Protein AF-A0A955W9T0-F1 (afdb_monomer)

Nearest PDB structures (foldseek):
  8avj-assembly1_A  TM=5.476E-01  e=1.351E+00  Rhizobium sp. AAP43
  2e5x-assembly1_A-2  TM=5.860E-01  e=8.165E-01  Pyrococcus horikoshii OT3
  2dvn-assembly1_A  TM=5.118E-01  e=6.349E-01  Pyrococcus horikoshii
  7tj9-assembly1_B  TM=2.938E-01  e=9.260E-01  Homo sapiens
  6hdv-assembly1_A  TM=4.844E-01  e=5.740E+00  Afifella pfennigii

Foldseek 3Di:
DDDPDPPDDDDPVRVVVVVVVVVVVVVVVVVVVVVVVLVVVVVVVVVVLVVLQVQLVVVVVVCCQVVNQDPAKDKDKDQRHPPPRDPQKIKIKIKAFDQDDDPDDDDPPDDDDDDDDDDDDDDPPPVCDVLPPDDDVPPSVVVVVCVVCVVVVRVVNRRFKIKMKMKMWGDDPPDIDIDIDIDIDGTDDPPDDPDPPPDDDD

Solvent-accessible surface area (backbone atoms only — not comparable to full-atom values): 12584 Å² total; per-residue (Å²): 137,83,81,77,77,75,84,80,75,85,50,73,67,57,55,51,52,52,52,52,55,49,52,56,53,51,51,57,50,51,56,52,52,54,52,52,52,51,53,53,54,50,51,52,50,50,55,48,46,53,52,33,47,51,44,37,51,49,53,52,51,50,48,35,72,74,74,37,72,73,94,60,74,45,73,54,74,50,54,34,32,95,94,64,64,49,90,70,43,35,25,39,39,37,37,38,69,45,78,75,82,73,96,71,70,90,77,87,71,90,73,95,73,78,84,80,77,93,70,94,82,90,76,97,70,71,84,60,57,79,80,71,67,82,78,67,97,59,50,71,62,44,52,54,50,45,67,66,44,44,76,65,47,47,61,56,50,34,71,37,29,35,36,37,37,38,33,36,36,36,67,61,88,92,43,79,43,71,54,74,49,78,47,79,48,72,49,74,77,72,75,76,76,78,60,93,80,67,74,83,78,131

pLDDT: mean 78.66, std 19.81, range [34.09, 97.62]

Mean predicted aligned error: 14.99 Å

Structure (mmCIF, N/CA/C/O backbone):
data_AF-A0A955W9T0-F1
#
_entry.id   AF-A0A955W9T0-F1
#
loop_
_atom_site.group_PDB
_atom_site.id
_atom_site.type_symbol
_atom_site.label_atom_id
_atom_site.label_alt_id
_atom_site.label_comp_id
_atom_site.label_asym_id
_atom_site.label_entity_id
_atom_site.label_seq_id
_atom_site.pdbx_PDB_ins_code
_atom_site.Cartn_x
_atom_site.Cartn_y
_atom_site.Cartn_z
_atom_site.occupancy
_atom_site.B_iso_or_equiv
_atom_site.auth_seq_id
_atom_site.auth_comp_id
_atom_site.auth_asym_id
_atom_site.auth_atom_id
_atom_site.pdbx_PDB_model_num
ATOM 1 N N . MET A 1 1 ? -10.810 9.948 79.836 1.00 47.97 1 MET A N 1
ATOM 2 C CA . MET A 1 1 ? -12.054 10.059 79.043 1.00 47.97 1 MET A CA 1
ATOM 3 C C . MET A 1 1 ? -11.782 9.512 77.653 1.00 47.97 1 MET A C 1
ATOM 5 O O . MET A 1 1 ? -11.146 10.182 76.854 1.00 47.97 1 MET A O 1
ATOM 9 N N . THR A 1 2 ? -12.171 8.270 77.390 1.00 58.41 2 THR A N 1
ATOM 10 C CA . THR A 1 2 ? -12.027 7.628 76.079 1.00 58.41 2 THR A CA 1
ATOM 11 C C . THR A 1 2 ? -13.257 7.966 75.236 1.00 58.41 2 THR A C 1
ATOM 13 O O . THR A 1 2 ? -14.365 7.522 75.537 1.00 58.41 2 THR A O 1
ATOM 16 N N . ARG A 1 3 ? -13.088 8.811 74.209 1.00 66.94 3 ARG A N 1
ATOM 17 C CA . ARG A 1 3 ? -14.122 9.026 73.186 1.00 66.94 3 ARG A CA 1
ATOM 18 C C . ARG A 1 3 ? -14.353 7.687 72.488 1.00 66.94 3 ARG A C 1
ATOM 20 O O . ARG A 1 3 ? -13.423 7.111 71.936 1.00 66.94 3 ARG A O 1
ATOM 27 N N . ARG A 1 4 ? -15.582 7.175 72.555 1.00 64.62 4 ARG A N 1
ATOM 28 C CA . ARG A 1 4 ? -16.018 6.084 71.684 1.00 64.62 4 ARG A CA 1
ATOM 29 C C . ARG A 1 4 ? -16.183 6.679 70.292 1.00 64.62 4 ARG A C 1
ATOM 31 O O . ARG A 1 4 ? -17.110 7.459 70.088 1.00 64.62 4 ARG A O 1
ATOM 38 N N . ASP A 1 5 ? -15.294 6.325 69.371 1.00 64.94 5 ASP A N 1
ATOM 39 C CA . ASP A 1 5 ? -15.553 6.515 67.949 1.00 64.94 5 ASP A CA 1
ATOM 40 C C . ASP A 1 5 ? -16.775 5.671 67.589 1.00 64.94 5 ASP A C 1
ATOM 42 O O . ASP A 1 5 ? -16.744 4.436 67.612 1.00 64.94 5 ASP A O 1
ATOM 46 N N . ALA A 1 6 ? -17.891 6.347 67.328 1.00 65.81 6 ALA A N 1
ATOM 47 C CA . ALA A 1 6 ? -19.041 5.717 66.714 1.00 65.81 6 ALA A CA 1
ATOM 48 C C . ALA A 1 6 ? -18.588 5.249 65.328 1.00 65.81 6 ALA A C 1
ATOM 50 O O . ALA A 1 6 ? -18.281 6.066 64.462 1.00 65.81 6 ALA A O 1
ATOM 51 N N . ARG A 1 7 ? -18.489 3.931 65.137 1.00 67.94 7 ARG A N 1
ATOM 52 C CA . ARG A 1 7 ? -18.191 3.332 63.835 1.00 67.94 7 ARG A CA 1
ATOM 53 C C . ARG A 1 7 ? -19.330 3.693 62.881 1.00 67.94 7 ARG A C 1
ATOM 55 O O . ARG A 1 7 ? -20.381 3.058 62.912 1.00 67.94 7 ARG A O 1
ATOM 62 N N . ALA A 1 8 ? -19.139 4.743 62.090 1.00 72.94 8 ALA A N 1
ATOM 63 C CA . ALA A 1 8 ? -20.048 5.114 61.019 1.00 72.94 8 ALA A CA 1
ATOM 64 C C . ALA A 1 8 ? -19.916 4.077 59.893 1.00 72.94 8 ALA A C 1
ATOM 66 O O . ALA A 1 8 ? -18.819 3.836 59.392 1.00 72.94 8 ALA A O 1
ATOM 67 N N . GLY A 1 9 ? -21.020 3.408 59.560 1.00 81.94 9 GLY A N 1
ATOM 68 C CA . GLY A 1 9 ? -21.109 2.523 58.400 1.00 81.94 9 GLY A CA 1
ATOM 69 C C . GLY A 1 9 ? -21.519 3.295 57.147 1.00 81.94 9 GLY A C 1
ATOM 70 O O . GLY A 1 9 ? -22.101 4.374 57.243 1.00 81.94 9 GLY A O 1
ATOM 71 N N . PHE A 1 10 ? -21.240 2.723 55.977 1.00 83.75 10 PHE A N 1
ATOM 72 C CA . PHE A 1 10 ? -21.688 3.266 54.696 1.00 83.75 10 PHE A CA 1
ATOM 73 C C . PHE A 1 10 ? -23.204 3.145 54.548 1.00 83.75 10 PHE A C 1
ATOM 75 O O . PHE A 1 10 ? -23.800 2.129 54.920 1.00 83.75 10 PHE A O 1
ATOM 82 N N . THR A 1 11 ? -23.835 4.171 53.979 1.00 92.69 11 THR A N 1
ATOM 83 C CA . THR A 1 11 ? -25.262 4.098 53.646 1.00 92.69 11 THR A CA 1
ATOM 84 C C . THR A 1 11 ? -25.467 3.281 52.371 1.00 92.69 11 THR A C 1
ATOM 86 O O . THR A 1 11 ? -24.609 3.249 51.488 1.00 92.69 11 THR A O 1
ATOM 89 N N . LEU A 1 12 ? -26.628 2.634 52.241 1.00 92.31 12 LEU A N 1
ATOM 90 C CA . LEU A 1 12 ? -26.970 1.870 51.035 1.00 92.31 12 LEU A CA 1
ATOM 91 C C . LEU A 1 12 ? -26.957 2.771 49.785 1.00 92.31 12 LEU A C 1
ATOM 93 O O . LEU A 1 12 ? -26.479 2.360 48.731 1.00 92.31 12 LEU A O 1
ATOM 97 N N . LEU A 1 13 ? -27.391 4.027 49.932 1.00 94.12 13 LEU A N 1
ATOM 98 C CA . LEU A 1 13 ? -27.374 5.027 48.863 1.00 94.12 13 LEU A CA 1
A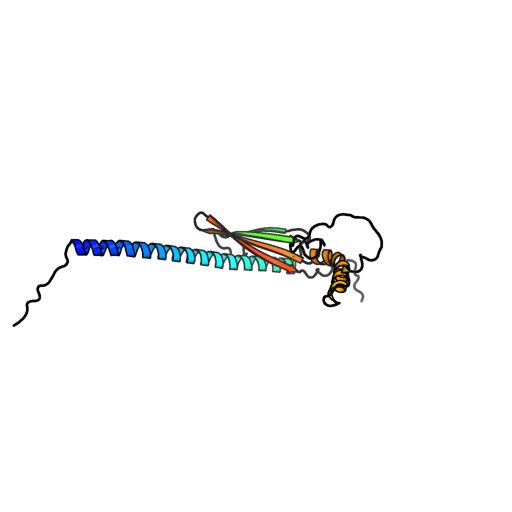TOM 99 C C . LEU A 1 13 ? -25.944 5.360 48.411 1.00 94.12 13 LEU A C 1
ATOM 101 O O . LEU A 1 13 ? -25.686 5.428 47.214 1.00 94.12 13 LEU A O 1
ATOM 105 N N . GLU A 1 14 ? -25.004 5.511 49.341 1.00 94.38 14 GLU A N 1
ATOM 106 C CA . GLU A 1 14 ? -23.605 5.825 49.031 1.00 94.38 14 GLU A CA 1
ATOM 107 C C . GLU A 1 14 ? -22.919 4.708 48.238 1.00 94.38 14 GLU A C 1
ATOM 109 O O . GLU A 1 14 ? -22.264 4.978 47.233 1.00 94.38 14 GLU A O 1
ATOM 114 N N . VAL A 1 15 ? -23.135 3.446 48.624 1.00 96.00 15 VAL A N 1
ATOM 115 C CA . VAL A 1 15 ? -22.590 2.294 47.888 1.00 96.00 15 VAL A CA 1
ATOM 116 C C . VAL A 1 15 ? -23.193 2.208 46.485 1.00 96.00 15 VAL A C 1
ATOM 118 O O . VAL A 1 15 ? -22.466 1.975 45.520 1.00 96.00 15 VAL A O 1
ATOM 121 N N . MET A 1 16 ? -24.501 2.446 46.341 1.00 95.69 16 MET A N 1
ATOM 122 C CA . MET A 1 16 ? -25.146 2.459 45.023 1.00 95.69 16 MET A CA 1
ATOM 123 C C . MET A 1 16 ? -24.576 3.556 44.117 1.00 95.69 16 MET A C 1
ATOM 125 O O . MET A 1 16 ? -24.292 3.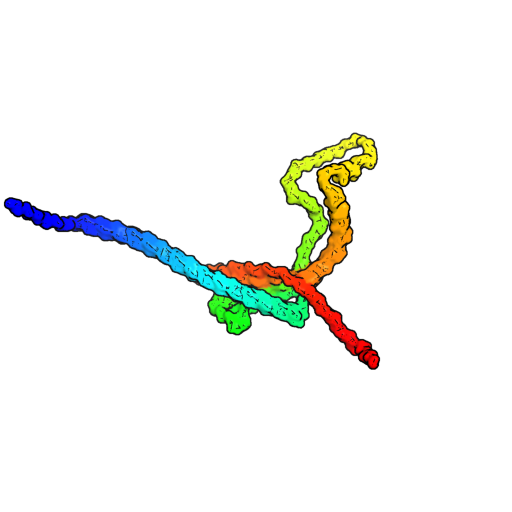293 42.949 1.00 95.69 16 MET A O 1
ATOM 129 N N . VAL A 1 17 ? -24.353 4.762 44.652 1.00 96.88 17 VAL A N 1
ATOM 130 C CA . VAL A 1 17 ? -23.748 5.873 43.901 1.00 96.88 17 VAL A CA 1
ATOM 131 C C . VAL A 1 17 ? -22.291 5.567 43.535 1.00 96.88 17 VAL A C 1
ATOM 133 O O . VAL A 1 17 ? -21.896 5.785 42.390 1.00 96.88 17 VAL A O 1
ATOM 136 N N . ALA A 1 18 ? -21.503 5.003 44.455 1.00 97.00 18 ALA A N 1
ATOM 137 C CA . ALA A 1 18 ? -20.112 4.631 44.196 1.00 97.00 18 ALA A CA 1
ATOM 138 C C . ALA A 1 18 ? -19.992 3.587 43.074 1.00 97.00 18 ALA A C 1
ATOM 140 O O . ALA A 1 18 ? -19.185 3.752 42.157 1.00 97.00 18 ALA A O 1
ATOM 141 N N . VAL A 1 19 ? -20.831 2.545 43.098 1.00 96.69 19 VAL A N 1
ATOM 142 C CA . VAL A 1 19 ? -20.850 1.514 42.048 1.00 96.69 19 VAL A CA 1
ATOM 143 C C . VAL A 1 19 ? -21.334 2.089 40.713 1.00 96.69 19 VAL A C 1
ATOM 145 O O . VAL A 1 19 ? -20.784 1.732 39.672 1.00 96.69 19 VAL A O 1
ATOM 148 N N . ALA A 1 20 ? -22.297 3.019 40.716 1.00 97.44 20 ALA A N 1
ATOM 149 C CA . ALA A 1 20 ? -22.755 3.684 39.495 1.00 97.44 20 ALA A CA 1
ATOM 150 C C . ALA A 1 20 ? -21.642 4.513 38.826 1.00 97.44 20 ALA A C 1
ATOM 152 O O . ALA A 1 20 ? -21.417 4.385 37.622 1.00 97.44 20 ALA A O 1
ATOM 153 N N . ILE A 1 21 ? -20.894 5.313 39.595 1.00 97.25 21 ILE A N 1
ATOM 154 C CA . ILE A 1 21 ? -19.759 6.098 39.075 1.00 97.25 21 ILE A CA 1
ATOM 155 C C . ILE A 1 21 ? -18.637 5.170 38.583 1.00 97.25 21 ILE A C 1
ATOM 157 O O . ILE A 1 21 ? -18.054 5.397 37.517 1.00 97.25 21 ILE A O 1
ATOM 161 N N . LEU A 1 22 ? -18.361 4.089 39.320 1.00 97.19 22 LEU A N 1
ATOM 162 C CA . LEU A 1 22 ? -17.377 3.084 38.919 1.00 97.19 22 LEU A CA 1
ATOM 163 C C . LEU A 1 22 ? -17.762 2.436 37.582 1.00 97.19 22 LEU A C 1
ATOM 165 O O . LEU A 1 22 ? -16.926 2.335 36.690 1.00 97.19 22 LEU A O 1
ATOM 169 N N . ALA A 1 23 ? -19.029 2.066 37.397 1.00 97.62 23 ALA A N 1
ATOM 170 C CA . ALA A 1 23 ? -19.497 1.471 36.149 1.00 97.62 23 ALA A CA 1
ATOM 171 C C . ALA A 1 23 ? -19.342 2.424 34.947 1.00 97.62 23 ALA A C 1
ATOM 173 O O . ALA A 1 23 ? -18.856 2.014 33.889 1.00 97.62 23 ALA A O 1
ATOM 174 N N . LEU A 1 24 ? -19.694 3.706 35.110 1.00 96.88 24 LEU A N 1
ATOM 175 C CA . LEU A 1 24 ? -19.558 4.713 34.050 1.00 96.88 24 LEU A CA 1
ATOM 176 C C . LEU A 1 24 ? -18.091 4.939 33.653 1.00 96.88 24 LEU A C 1
ATOM 178 O O . LEU A 1 24 ? -17.758 4.934 32.468 1.00 96.88 24 LEU A O 1
ATOM 182 N N . SER A 1 25 ? -17.206 5.085 34.641 1.00 97.56 25 SER A N 1
ATOM 183 C CA . SER A 1 25 ? -15.768 5.267 34.402 1.00 97.56 25 SER A CA 1
ATOM 184 C C . SER A 1 25 ? -15.122 4.042 33.748 1.00 97.56 25 SER A C 1
ATOM 186 O O . SER A 1 25 ? -14.382 4.183 32.775 1.00 97.56 25 SER A O 1
ATOM 188 N N . LEU A 1 26 ? -15.452 2.835 34.210 1.00 96.81 26 LEU A N 1
ATOM 189 C CA . LEU A 1 26 ? -14.930 1.595 33.642 1.00 96.81 26 LEU A CA 1
ATOM 190 C C . LEU A 1 26 ? -15.380 1.399 32.185 1.00 96.81 26 LEU A C 1
ATOM 192 O O . LEU A 1 26 ? -14.586 0.972 31.348 1.00 96.81 26 LEU A O 1
ATOM 196 N N . THR A 1 27 ? -16.618 1.783 31.859 1.00 96.12 27 THR A N 1
ATOM 197 C CA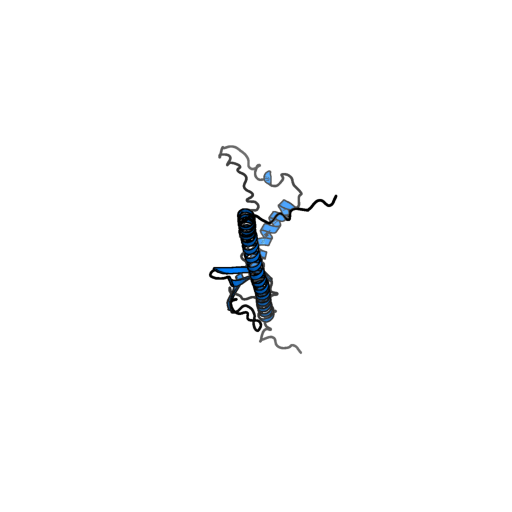 . THR A 1 27 ? -17.134 1.740 30.480 1.00 96.12 27 THR A CA 1
ATOM 198 C C . THR A 1 27 ? -16.335 2.658 29.551 1.00 96.12 27 THR A C 1
ATOM 200 O O . THR A 1 27 ? -15.950 2.244 28.457 1.00 96.12 27 THR A O 1
ATOM 203 N N . ALA A 1 28 ? -16.030 3.882 29.996 1.00 96.06 28 ALA A N 1
ATOM 204 C CA . ALA A 1 28 ? -15.215 4.827 29.229 1.00 96.06 28 ALA A CA 1
ATOM 205 C C . ALA A 1 28 ? -13.765 4.341 29.037 1.00 96.06 28 ALA A C 1
ATOM 207 O O . ALA A 1 28 ? -13.167 4.540 27.981 1.00 96.06 28 ALA A O 1
ATOM 208 N N . ILE A 1 29 ? -13.195 3.667 30.039 1.00 96.56 29 ILE A N 1
ATOM 209 C CA . ILE A 1 29 ? -11.850 3.090 29.941 1.00 96.56 29 ILE A CA 1
ATOM 210 C C . ILE A 1 29 ? -11.828 1.932 28.935 1.00 96.56 29 ILE A C 1
ATOM 212 O O . ILE A 1 29 ? -10.939 1.878 28.084 1.00 96.56 29 ILE A O 1
ATOM 216 N N . PHE A 1 30 ? -12.802 1.019 28.993 1.00 96.25 30 PHE A N 1
ATOM 217 C CA . PHE A 1 30 ? -12.848 -0.124 28.080 1.00 96.25 30 PHE A CA 1
ATOM 218 C C . PHE A 1 30 ? -13.022 0.289 26.618 1.00 96.25 30 PHE A C 1
ATOM 220 O O . PHE A 1 30 ? -12.361 -0.281 25.750 1.00 96.25 30 PHE A O 1
ATOM 227 N N . SER A 1 31 ? -13.848 1.300 26.328 1.00 95.25 31 SER A N 1
ATOM 228 C CA . SER A 1 31 ? -14.010 1.788 24.953 1.00 95.25 31 SER A CA 1
ATOM 229 C C . SER A 1 31 ? -12.701 2.352 24.382 1.00 95.25 31 SER A C 1
ATOM 231 O O . SER A 1 31 ? -12.362 2.070 23.230 1.00 95.25 31 SER A O 1
ATOM 233 N N . SER A 1 32 ? -11.915 3.058 25.202 1.00 94.50 32 SER A N 1
ATOM 234 C CA . SER A 1 32 ? -10.585 3.554 24.828 1.00 94.50 32 SER A CA 1
ATOM 235 C C . SER A 1 32 ? -9.593 2.416 24.549 1.00 94.50 32 SER A C 1
ATOM 237 O O . SER A 1 32 ? -8.893 2.426 23.533 1.00 94.50 32 SER A O 1
ATOM 239 N N . GLN A 1 33 ? -9.580 1.378 25.393 1.00 96.00 33 GLN A N 1
ATOM 240 C CA . GLN A 1 33 ? -8.695 0.222 25.204 1.00 96.00 33 GLN A CA 1
ATOM 241 C C . GLN A 1 33 ? -9.003 -0.549 23.913 1.00 96.00 33 GLN A C 1
ATOM 243 O O . GLN A 1 33 ? -8.079 -0.926 23.192 1.00 96.00 33 GLN A O 1
ATOM 248 N N . VAL A 1 34 ? -10.284 -0.737 23.574 1.00 94.50 34 VAL A N 1
ATOM 249 C CA . VAL A 1 34 ? -10.684 -1.377 22.307 1.00 94.50 34 VAL A CA 1
ATOM 250 C C . VAL A 1 34 ? -10.207 -0.558 21.104 1.00 94.50 34 VAL A C 1
ATOM 252 O O . VAL A 1 34 ? -9.713 -1.130 20.130 1.00 94.50 34 VAL A O 1
ATOM 255 N N . GLY A 1 35 ? -10.297 0.774 21.176 1.00 92.25 35 GLY A N 1
ATOM 256 C CA . GLY A 1 35 ? -9.750 1.666 20.152 1.00 92.25 35 GLY A CA 1
ATOM 257 C C . GLY A 1 35 ? -8.241 1.479 19.964 1.00 92.25 35 GLY A C 1
ATOM 258 O O . GLY A 1 35 ? -7.779 1.293 18.839 1.00 92.25 35 GLY A O 1
ATOM 259 N N . ALA A 1 36 ? -7.482 1.433 21.062 1.00 94.31 36 ALA A N 1
ATOM 260 C CA . ALA A 1 36 ? -6.036 1.209 21.023 1.00 94.31 36 ALA A CA 1
ATOM 261 C C . ALA A 1 36 ? -5.664 -0.150 20.401 1.00 94.31 36 ALA A C 1
ATOM 263 O O . ALA A 1 36 ? -4.753 -0.222 19.575 1.00 94.31 36 ALA A O 1
ATOM 264 N N . MET A 1 37 ? -6.395 -1.219 20.739 1.00 94.38 37 MET A N 1
ATOM 265 C CA . MET A 1 37 ? -6.171 -2.552 20.165 1.00 94.38 37 MET A CA 1
ATOM 266 C C . MET A 1 37 ? -6.420 -2.584 18.653 1.00 94.38 37 MET A C 1
ATOM 268 O O . MET A 1 37 ? -5.622 -3.164 17.917 1.00 94.38 37 MET A O 1
ATOM 272 N N . ARG A 1 38 ? -7.487 -1.930 18.172 1.00 92.38 38 ARG A N 1
ATOM 273 C CA . ARG A 1 38 ? -7.786 -1.832 16.732 1.00 92.38 38 ARG A CA 1
ATOM 274 C C . ARG A 1 38 ? -6.687 -1.086 15.981 1.00 92.38 38 ARG A C 1
ATOM 276 O O . ARG A 1 38 ? -6.190 -1.584 14.976 1.00 92.38 38 ARG A O 1
ATOM 283 N N . THR A 1 39 ? -6.243 0.053 16.509 1.00 93.19 39 THR A N 1
ATOM 284 C CA . THR A 1 39 ? -5.132 0.816 15.921 1.00 93.19 39 THR A CA 1
ATOM 285 C C . THR A 1 39 ? -3.841 -0.004 15.882 1.00 93.19 39 THR A C 1
ATOM 287 O O . THR A 1 39 ? -3.139 0.002 14.872 1.00 93.19 39 THR A O 1
ATOM 290 N N . ALA A 1 40 ? -3.541 -0.766 16.938 1.00 95.25 40 ALA A N 1
ATOM 291 C CA . ALA A 1 40 ? -2.376 -1.646 16.968 1.00 95.25 40 ALA A CA 1
ATOM 292 C C . ALA A 1 40 ? -2.465 -2.781 15.928 1.00 95.25 40 ALA A C 1
ATOM 294 O O . ALA A 1 40 ? -1.472 -3.085 15.267 1.00 95.25 40 ALA A O 1
ATOM 295 N N . ALA A 1 41 ? -3.640 -3.393 15.746 1.00 92.88 41 ALA A N 1
ATOM 296 C CA . ALA A 1 41 ? -3.860 -4.421 14.725 1.00 92.88 41 ALA A CA 1
ATOM 297 C C . ALA A 1 41 ? -3.708 -3.859 13.301 1.00 92.88 41 ALA A C 1
ATOM 299 O O . ALA A 1 41 ? -3.028 -4.453 12.459 1.00 92.88 41 ALA A O 1
ATOM 300 N N . ARG A 1 42 ? -4.261 -2.668 13.051 1.00 93.19 42 ARG A N 1
ATOM 301 C CA . ARG A 1 42 ? -4.095 -1.960 11.779 1.00 93.19 42 ARG A CA 1
ATOM 302 C C . ARG A 1 42 ? -2.632 -1.634 11.494 1.00 93.19 42 ARG A C 1
ATOM 304 O O . ARG A 1 42 ? -2.163 -1.873 10.388 1.00 93.19 42 ARG A O 1
ATOM 311 N N . SER A 1 43 ? -1.896 -1.145 12.494 1.00 95.62 43 SER A N 1
ATOM 312 C CA . SER A 1 43 ? -0.467 -0.841 12.361 1.00 95.62 43 SER A CA 1
ATOM 313 C C . SER A 1 43 ? 0.347 -2.072 11.950 1.00 95.62 43 SER A C 1
ATOM 315 O O . SER A 1 43 ? 1.188 -1.973 11.064 1.00 95.62 43 SER A O 1
ATOM 317 N N . ARG A 1 44 ? 0.051 -3.252 12.513 1.00 94.00 44 ARG A N 1
ATOM 318 C CA . ARG A 1 44 ? 0.694 -4.514 12.098 1.00 94.00 44 ARG A CA 1
ATOM 319 C C . ARG A 1 44 ? 0.391 -4.874 10.646 1.00 94.00 44 ARG A C 1
ATOM 321 O O . ARG A 1 44 ? 1.289 -5.319 9.934 1.00 94.00 44 ARG A O 1
ATOM 328 N N . SER A 1 45 ? -0.854 -4.669 10.220 1.00 94.38 45 SER A N 1
ATOM 329 C CA . SER A 1 45 ? -1.289 -4.967 8.851 1.00 94.38 45 SER A CA 1
ATOM 330 C C . SER A 1 45 ? -0.585 -4.059 7.844 1.00 94.38 45 SER A C 1
ATOM 332 O O . SER A 1 45 ? -0.023 -4.555 6.876 1.00 94.38 45 SER A O 1
ATOM 334 N N . ILE A 1 46 ? -0.507 -2.755 8.134 1.00 95.06 46 ILE A N 1
ATOM 335 C CA . ILE A 1 46 ? 0.228 -1.786 7.308 1.00 95.06 46 ILE A CA 1
ATOM 336 C C . ILE A 1 46 ? 1.712 -2.151 7.240 1.00 95.06 46 ILE A C 1
ATOM 338 O O . ILE A 1 46 ? 2.259 -2.221 6.149 1.00 95.06 46 ILE A O 1
ATOM 342 N N . SER A 1 47 ? 2.357 -2.454 8.372 1.00 95.62 47 SER A N 1
ATOM 343 C CA . SER A 1 47 ? 3.776 -2.843 8.382 1.00 95.62 47 SER A CA 1
ATOM 344 C C . SER A 1 47 ? 4.045 -4.103 7.556 1.00 95.62 47 SER A C 1
ATOM 346 O O . SER A 1 47 ? 5.049 -4.170 6.851 1.00 95.62 47 SER A O 1
ATOM 348 N N . THR A 1 48 ? 3.143 -5.087 7.621 1.00 95.44 48 THR A N 1
ATOM 349 C CA . THR A 1 48 ? 3.241 -6.320 6.825 1.00 95.44 48 THR A CA 1
ATOM 350 C C . THR A 1 48 ? 3.073 -6.016 5.342 1.00 95.44 48 THR A C 1
ATOM 352 O O . THR A 1 48 ? 3.925 -6.392 4.547 1.00 95.44 48 THR A O 1
ATOM 355 N N . ALA A 1 49 ? 2.035 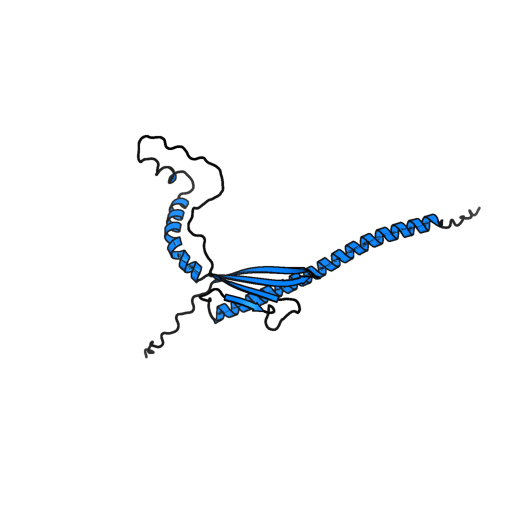-5.265 4.972 1.00 95.75 49 ALA A N 1
ATOM 356 C CA . ALA A 1 49 ? 1.821 -4.860 3.590 1.00 95.75 49 ALA A CA 1
ATOM 357 C C . ALA A 1 49 ? 2.986 -4.013 3.049 1.00 95.75 49 ALA A C 1
ATOM 359 O O . ALA A 1 49 ? 3.372 -4.185 1.901 1.00 95.75 49 ALA A O 1
ATOM 360 N N . SER A 1 50 ? 3.614 -3.153 3.860 1.00 95.38 50 SER A N 1
ATOM 361 C CA . SER A 1 50 ? 4.811 -2.395 3.461 1.00 95.38 50 SER A CA 1
ATOM 362 C C . SER A 1 50 ? 6.017 -3.291 3.199 1.00 95.38 50 SER A C 1
ATOM 364 O O . SER A 1 50 ? 6.788 -3.013 2.285 1.00 95.38 50 SER A O 1
ATOM 366 N N . LEU A 1 51 ? 6.196 -4.356 3.983 1.00 95.44 51 LEU A N 1
ATOM 367 C CA . LEU A 1 51 ? 7.253 -5.336 3.737 1.00 95.44 51 LEU A CA 1
ATOM 368 C C . LEU A 1 51 ? 6.984 -6.134 2.454 1.00 95.44 51 LEU A C 1
ATOM 370 O O . LEU A 1 51 ? 7.898 -6.308 1.656 1.00 95.44 51 LEU A O 1
ATOM 374 N N . LEU A 1 52 ? 5.735 -6.551 2.238 1.00 96.06 52 LEU A N 1
ATOM 375 C CA . LEU A 1 52 ? 5.312 -7.256 1.027 1.00 96.06 52 LEU A CA 1
ATOM 376 C C . LEU A 1 52 ? 5.466 -6.386 -0.225 1.00 96.06 52 LEU A C 1
ATOM 378 O O . LEU A 1 52 ? 6.030 -6.844 -1.209 1.00 96.06 52 LEU A O 1
ATOM 382 N N . ALA A 1 53 ? 5.067 -5.112 -0.168 1.00 96.25 53 ALA A N 1
ATOM 383 C CA . ALA A 1 53 ? 5.266 -4.167 -1.267 1.00 96.25 53 ALA A CA 1
ATOM 384 C C . ALA A 1 53 ? 6.749 -4.033 -1.637 1.00 96.25 53 ALA A C 1
ATOM 386 O O . ALA A 1 53 ? 7.102 -4.027 -2.811 1.00 96.25 53 ALA A O 1
ATOM 387 N N . ARG A 1 54 ? 7.629 -3.947 -0.629 1.00 95.12 54 ARG A N 1
ATOM 388 C CA . ARG A 1 54 ? 9.083 -3.877 -0.837 1.00 95.12 54 ARG A CA 1
ATOM 389 C C . ARG A 1 54 ? 9.648 -5.160 -1.428 1.00 95.12 54 ARG A C 1
ATOM 391 O O . ARG A 1 54 ? 10.525 -5.071 -2.276 1.00 95.12 54 ARG A O 1
ATOM 398 N N . CYS A 1 55 ? 9.160 -6.320 -0.989 1.00 95.75 55 CYS A N 1
ATOM 399 C CA . CYS A 1 55 ? 9.538 -7.587 -1.601 1.00 95.75 55 CYS A CA 1
ATOM 400 C C . CYS A 1 55 ? 9.137 -7.605 -3.079 1.00 95.75 55 CYS A C 1
ATOM 402 O O . CYS A 1 55 ? 9.998 -7.810 -3.927 1.00 95.75 55 CYS A O 1
ATOM 404 N N . LYS A 1 56 ? 7.876 -7.266 -3.394 1.00 95.56 56 LYS A N 1
ATOM 405 C CA . LYS A 1 56 ? 7.405 -7.282 -4.780 1.00 95.56 56 LYS A CA 1
ATOM 406 C C . LYS A 1 56 ? 8.168 -6.322 -5.683 1.00 95.56 56 LYS A C 1
ATOM 408 O O . LYS A 1 56 ? 8.486 -6.660 -6.816 1.00 95.56 56 LYS A O 1
ATOM 413 N N . MET A 1 57 ? 8.464 -5.123 -5.179 1.00 94.62 57 MET A N 1
ATOM 414 C CA . MET A 1 57 ? 9.306 -4.164 -5.894 1.00 94.62 57 MET A CA 1
ATOM 415 C C . MET A 1 57 ? 10.695 -4.744 -6.176 1.00 94.62 57 MET A C 1
ATOM 417 O O . MET A 1 57 ? 11.180 -4.605 -7.291 1.00 94.62 57 MET A O 1
ATOM 421 N N . GLY A 1 58 ? 11.295 -5.443 -5.208 1.00 93.88 58 GLY A N 1
ATOM 422 C CA . GLY A 1 58 ? 12.581 -6.118 -5.389 1.00 93.88 58 GLY A CA 1
ATOM 423 C C . GLY A 1 58 ? 12.544 -7.229 -6.442 1.00 93.88 58 GLY A C 1
ATOM 424 O O . GLY A 1 58 ? 13.454 -7.308 -7.258 1.00 93.88 58 GLY A O 1
ATOM 425 N N . GLU A 1 59 ? 11.484 -8.040 -6.481 1.00 93.75 59 GLU A N 1
ATOM 426 C CA . GLU A 1 59 ? 11.297 -9.058 -7.532 1.00 93.75 59 GLU A CA 1
ATOM 427 C C . GLU A 1 59 ? 11.192 -8.427 -8.924 1.00 93.75 59 GLU A C 1
ATOM 429 O O . GLU A 1 59 ? 11.800 -8.908 -9.876 1.00 93.75 59 GLU A O 1
ATOM 434 N N . ILE A 1 60 ? 10.445 -7.324 -9.045 1.00 93.06 60 ILE A N 1
ATOM 435 C CA . ILE A 1 60 ? 10.308 -6.599 -10.313 1.00 93.06 60 ILE A CA 1
ATOM 436 C C . ILE A 1 60 ? 11.649 -5.979 -10.723 1.00 93.06 60 ILE A C 1
ATOM 438 O O . ILE A 1 60 ? 12.013 -6.030 -11.894 1.00 93.06 60 ILE A O 1
ATOM 442 N N . GLU A 1 61 ? 12.405 -5.408 -9.784 1.00 91.00 61 GLU A N 1
ATOM 443 C CA . GLU A 1 61 ? 13.749 -4.887 -10.054 1.00 91.00 61 GLU A CA 1
ATOM 444 C C . GLU A 1 61 ? 14.712 -5.989 -10.504 1.00 91.00 61 GLU A C 1
ATOM 446 O O . GLU A 1 61 ? 15.465 -5.779 -11.452 1.00 91.00 61 GLU A O 1
ATOM 451 N N . GLU A 1 62 ? 14.676 -7.162 -9.868 1.00 91.44 62 GLU A N 1
ATOM 452 C CA . GLU A 1 62 ? 15.467 -8.324 -10.277 1.00 91.44 62 GLU A CA 1
ATOM 453 C C . GLU A 1 62 ? 15.072 -8.799 -11.679 1.00 91.44 62 GLU A C 1
ATOM 455 O O . GLU A 1 62 ? 15.942 -9.035 -12.520 1.00 91.44 62 GLU A O 1
ATOM 460 N N . GLN A 1 63 ? 13.772 -8.886 -11.964 1.00 89.19 63 GLN A N 1
ATOM 461 C CA . GLN A 1 63 ? 13.278 -9.246 -13.288 1.00 89.19 63 GLN A CA 1
ATOM 462 C C . GLN A 1 63 ? 13.765 -8.247 -14.344 1.00 89.19 63 GLN A C 1
ATOM 464 O O . GLN A 1 63 ? 14.313 -8.651 -15.366 1.00 89.19 63 GLN A O 1
ATOM 469 N N . ILE A 1 64 ? 13.650 -6.945 -14.079 1.00 89.94 64 ILE A N 1
ATOM 470 C CA . ILE A 1 64 ? 14.115 -5.890 -14.989 1.00 89.94 64 ILE A CA 1
ATOM 471 C C . ILE A 1 64 ? 15.640 -5.913 -15.142 1.00 89.94 64 ILE A C 1
ATOM 473 O O . ILE A 1 64 ? 16.146 -5.664 -16.235 1.00 89.94 64 ILE A O 1
ATOM 477 N N . ALA A 1 65 ? 16.389 -6.221 -14.083 1.00 87.00 65 ALA A N 1
ATOM 478 C CA . ALA A 1 65 ? 17.843 -6.334 -14.151 1.00 87.00 65 ALA A CA 1
ATOM 479 C C . ALA A 1 6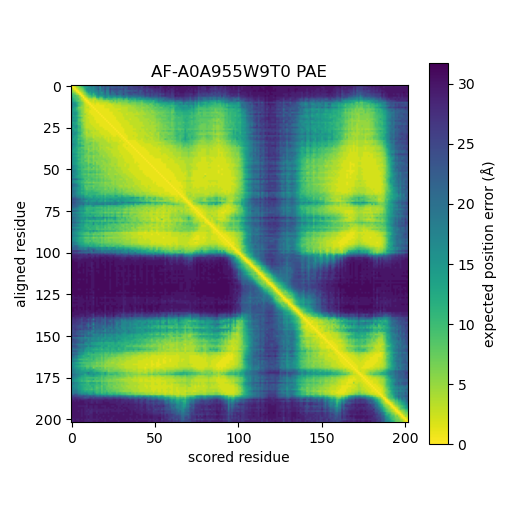5 ? 18.291 -7.515 -15.028 1.00 87.00 65 ALA A C 1
ATOM 481 O O . ALA A 1 65 ? 19.301 -7.413 -15.723 1.00 87.00 65 ALA A O 1
ATOM 482 N N . ASN A 1 66 ? 17.539 -8.618 -15.011 1.00 88.69 66 ASN A N 1
ATOM 483 C CA . ASN A 1 66 ? 17.857 -9.828 -15.767 1.00 88.69 66 ASN A CA 1
ATOM 484 C C . ASN A 1 66 ? 17.328 -9.797 -17.214 1.00 88.69 66 ASN A C 1
ATOM 486 O O . ASN A 1 66 ? 18.025 -10.231 -18.130 1.00 88.69 66 ASN A O 1
ATOM 490 N N . GLU A 1 67 ? 16.106 -9.303 -17.428 1.00 87.06 67 GLU A N 1
ATOM 491 C CA . GLU A 1 67 ? 15.389 -9.346 -18.715 1.00 87.06 67 GLU A CA 1
ATOM 492 C C . GLU A 1 67 ? 15.429 -8.007 -19.476 1.00 87.06 67 GLU A C 1
ATOM 494 O O . GLU A 1 67 ? 15.193 -7.967 -20.686 1.00 87.06 67 GLU A O 1
ATOM 499 N N . GLY A 1 68 ? 15.768 -6.910 -18.794 1.00 84.38 68 GLY A N 1
ATOM 500 C CA . GLY A 1 68 ? 15.688 -5.549 -19.317 1.00 84.38 68 GLY A CA 1
ATOM 501 C C . GLY A 1 68 ? 14.302 -4.919 -19.142 1.00 84.38 68 GLY A C 1
ATOM 502 O O . GLY A 1 68 ? 13.374 -5.510 -18.593 1.00 84.38 68 GLY A O 1
ATOM 503 N N . LEU A 1 69 ? 14.147 -3.674 -19.607 1.00 83.94 69 LEU A N 1
ATOM 504 C CA . LEU A 1 69 ? 12.851 -2.992 -19.549 1.00 83.94 69 LEU A CA 1
ATOM 505 C C . LEU A 1 69 ? 11.880 -3.578 -20.581 1.00 83.94 69 LEU A C 1
ATOM 507 O O . LEU A 1 69 ? 12.236 -3.664 -21.763 1.00 83.94 69 LEU A O 1
ATOM 511 N N . PRO A 1 70 ? 10.627 -3.875 -20.198 1.00 80.69 70 PRO A N 1
ATOM 512 C CA . PRO A 1 70 ? 9.640 -4.348 -21.152 1.00 80.69 70 PRO A CA 1
ATOM 513 C C . PRO A 1 70 ? 9.320 -3.252 -22.180 1.00 80.69 70 PRO A C 1
ATOM 515 O O . PRO A 1 70 ? 9.230 -2.056 -21.869 1.00 80.69 70 PRO A O 1
ATOM 518 N N . ALA A 1 71 ? 9.167 -3.665 -23.441 1.00 74.69 71 ALA A N 1
ATOM 519 C CA . ALA A 1 71 ? 8.821 -2.771 -24.550 1.00 74.69 71 ALA A CA 1
ATOM 520 C C . ALA A 1 71 ? 7.347 -2.323 -24.520 1.00 74.69 71 ALA A C 1
ATOM 522 O O . ALA A 1 71 ? 6.992 -1.330 -25.153 1.00 74.69 71 ALA A O 1
ATOM 523 N N . ILE A 1 72 ? 6.504 -3.056 -23.792 1.00 81.88 72 ILE A N 1
ATOM 524 C CA . ILE A 1 72 ? 5.070 -2.814 -23.611 1.00 81.88 72 ILE A CA 1
ATOM 525 C C . ILE A 1 72 ? 4.744 -2.715 -22.121 1.00 81.88 72 ILE A C 1
ATOM 527 O O . ILE A 1 72 ? 5.532 -3.165 -21.291 1.00 81.88 72 ILE A O 1
ATOM 531 N N . ASP A 1 73 ? 3.586 -2.140 -21.799 1.00 86.00 73 ASP A N 1
ATOM 532 C CA . ASP A 1 73 ? 3.108 -2.100 -20.420 1.00 86.00 73 ASP A CA 1
ATOM 533 C C . ASP A 1 73 ? 2.832 -3.525 -19.924 1.00 86.00 73 ASP A C 1
ATOM 535 O O . ASP A 1 73 ? 2.150 -4.307 -20.596 1.00 86.00 73 ASP A O 1
ATOM 539 N N . ASP A 1 74 ? 3.346 -3.848 -18.741 1.00 90.19 74 ASP A N 1
ATOM 540 C CA . ASP A 1 74 ? 3.207 -5.166 -18.125 1.00 90.19 74 ASP A CA 1
ATOM 541 C C . ASP A 1 74 ? 2.467 -5.060 -16.791 1.00 90.19 74 ASP A C 1
ATOM 543 O O . ASP A 1 74 ? 2.561 -4.054 -16.086 1.00 90.19 74 ASP A O 1
ATOM 547 N N . HIS A 1 75 ? 1.669 -6.066 -16.459 1.00 93.31 75 HIS A N 1
ATOM 548 C CA . HIS A 1 75 ? 0.856 -6.062 -15.251 1.00 93.31 75 HIS A CA 1
ATOM 549 C C . HIS A 1 75 ? 0.504 -7.470 -14.791 1.00 93.31 75 HIS A C 1
ATOM 551 O O . HIS A 1 75 ? 0.331 -8.394 -15.584 1.00 93.31 75 HIS A O 1
ATOM 557 N N . GLY A 1 76 ? 0.286 -7.611 -13.488 1.00 93.38 76 GLY A N 1
ATOM 558 C CA . GLY A 1 76 ? -0.058 -8.896 -12.910 1.00 93.38 76 GLY A CA 1
ATOM 559 C C . GLY A 1 76 ? -0.648 -8.807 -11.515 1.00 93.38 76 GLY A C 1
ATOM 560 O O . GLY A 1 76 ? -0.794 -7.739 -10.915 1.00 93.38 76 GLY A O 1
ATOM 561 N N . ARG A 1 77 ? -1.027 -9.979 -11.009 1.00 94.25 77 ARG A N 1
ATOM 562 C CA . ARG A 1 77 ? -1.643 -10.165 -9.700 1.00 94.25 77 ARG A CA 1
ATOM 563 C C . ARG A 1 77 ? -1.095 -11.428 -9.055 1.00 94.25 77 ARG A C 1
ATOM 565 O O . ARG A 1 77 ? -1.208 -12.493 -9.656 1.00 94.25 77 ARG A O 1
ATOM 572 N N . ASP A 1 78 ? -0.591 -11.316 -7.830 1.00 91.81 78 ASP A N 1
ATOM 573 C CA . ASP A 1 78 ? -0.167 -12.473 -7.027 1.00 91.81 78 ASP A CA 1
ATOM 574 C C . ASP A 1 78 ? -0.309 -12.214 -5.504 1.00 91.81 78 ASP A C 1
ATOM 576 O O . ASP A 1 78 ? -0.922 -11.229 -5.088 1.00 91.81 78 ASP A O 1
ATOM 580 N N . GLU A 1 79 ? 0.187 -13.125 -4.671 1.00 91.69 79 GLU A N 1
ATOM 581 C CA . GLU A 1 79 ? 0.302 -13.069 -3.205 1.00 91.69 79 GLU A CA 1
ATOM 582 C C . GLU A 1 79 ? 1.496 -12.221 -2.680 1.00 91.69 79 GLU A C 1
ATOM 584 O O . GLU A 1 79 ? 1.896 -12.350 -1.522 1.00 91.69 79 GLU A O 1
ATOM 589 N N . CYS A 1 80 ? 1.990 -11.281 -3.496 1.00 90.38 80 CYS A N 1
ATOM 590 C CA . CYS A 1 80 ? 2.965 -10.217 -3.209 1.00 90.38 80 CYS A CA 1
ATOM 591 C C . CYS A 1 80 ? 4.444 -10.590 -3.101 1.00 90.38 80 CYS A C 1
ATOM 593 O O . CYS A 1 80 ? 5.268 -9.703 -3.291 1.00 90.38 80 CYS A O 1
ATOM 595 N N . CYS A 1 81 ? 4.803 -11.799 -2.690 1.00 92.12 81 CYS A N 1
ATOM 596 C CA . CYS A 1 81 ? 6.205 -12.142 -2.460 1.00 92.12 81 CYS A CA 1
ATOM 597 C C . CYS A 1 81 ? 6.384 -13.653 -2.548 1.00 92.12 81 CYS A C 1
ATOM 599 O O . CYS A 1 81 ? 5.816 -14.388 -1.734 1.00 92.12 81 CYS A O 1
ATOM 601 N N . GLU A 1 82 ? 7.176 -14.107 -3.510 1.00 89.12 82 GLU A N 1
ATOM 602 C CA . GLU A 1 82 ? 7.456 -15.517 -3.731 1.00 89.12 82 GLU A CA 1
ATOM 603 C C . GLU A 1 82 ? 8.188 -16.108 -2.514 1.00 89.12 82 GLU A C 1
ATOM 605 O O . GLU A 1 82 ? 9.258 -15.653 -2.104 1.00 89.12 82 GLU A O 1
ATOM 610 N N . GLY A 1 83 ? 7.593 -17.124 -1.883 1.00 87.00 83 GLY A N 1
ATOM 611 C CA . GLY A 1 83 ? 8.171 -17.809 -0.725 1.00 87.00 83 GLY A CA 1
ATOM 612 C C . GLY A 1 83 ? 8.008 -17.098 0.625 1.00 87.00 83 GLY A C 1
ATOM 613 O O . GLY A 1 83 ? 8.471 -17.619 1.646 1.00 87.00 83 GLY A O 1
ATOM 614 N N . ALA A 1 84 ? 7.343 -15.941 0.670 1.00 89.81 84 ALA A N 1
ATOM 615 C CA . ALA A 1 84 ? 6.935 -15.280 1.911 1.00 89.81 84 ALA A CA 1
ATOM 616 C C . ALA A 1 84 ? 5.460 -14.852 1.865 1.00 89.81 84 ALA A C 1
ATOM 618 O O . ALA A 1 84 ? 5.089 -13.780 2.355 1.00 89.81 84 ALA A O 1
ATOM 619 N N . GLU A 1 85 ? 4.616 -15.703 1.283 1.00 89.44 85 GLU A N 1
ATOM 620 C CA . GLU A 1 85 ? 3.205 -15.420 1.076 1.00 89.44 85 GLU A CA 1
ATOM 621 C C . GLU A 1 85 ? 2.476 -15.273 2.417 1.00 89.44 85 GLU A C 1
ATOM 623 O O . GLU A 1 85 ? 2.560 -16.107 3.328 1.00 89.44 85 GLU A O 1
ATOM 628 N N . MET A 1 86 ? 1.712 -14.191 2.542 1.00 89.50 86 MET A N 1
ATOM 629 C CA . MET A 1 86 ? 0.955 -13.887 3.751 1.00 89.50 86 MET A CA 1
ATOM 630 C C . MET A 1 86 ? -0.537 -14.018 3.473 1.00 89.50 86 MET A C 1
ATOM 632 O O . MET A 1 86 ? -1.103 -13.343 2.616 1.00 89.50 86 MET A O 1
ATOM 636 N N . ARG A 1 87 ? -1.216 -14.857 4.259 1.00 89.31 87 ARG A N 1
ATOM 637 C CA . ARG A 1 87 ? -2.663 -15.072 4.121 1.00 89.31 87 ARG A CA 1
ATOM 638 C C . ARG A 1 87 ? -3.443 -13.766 4.270 1.00 89.31 87 ARG A C 1
ATOM 640 O O . ARG A 1 87 ? -3.255 -13.039 5.243 1.00 89.31 87 ARG A O 1
ATOM 647 N N . GLY A 1 88 ? -4.390 -13.544 3.360 1.00 91.06 88 GLY A N 1
ATOM 648 C CA . GLY A 1 88 ? -5.264 -12.369 3.377 1.00 91.06 88 GLY A CA 1
ATOM 649 C C . GLY A 1 88 ? -4.619 -11.097 2.824 1.00 91.06 88 GLY A C 1
ATOM 650 O O . GLY A 1 88 ? -5.236 -10.038 2.927 1.00 91.06 88 GLY A O 1
ATOM 651 N N . PHE A 1 89 ? -3.420 -11.203 2.244 1.00 95.38 89 PHE A N 1
ATOM 652 C CA . PHE A 1 89 ? -2.793 -10.152 1.451 1.00 95.38 89 PHE A CA 1
ATOM 653 C C . PHE A 1 89 ? -2.785 -10.549 -0.021 1.00 95.38 89 PHE A C 1
ATOM 655 O O . PHE A 1 89 ? -2.714 -11.730 -0.362 1.00 95.38 89 PHE A O 1
ATOM 662 N N . ARG A 1 90 ? -2.887 -9.552 -0.893 1.00 95.50 90 ARG A N 1
ATOM 663 C CA . ARG A 1 90 ? -2.838 -9.733 -2.341 1.00 95.50 90 ARG A CA 1
ATOM 664 C C . ARG A 1 90 ? -2.198 -8.508 -2.966 1.00 95.50 90 ARG A C 1
ATOM 666 O O . ARG A 1 90 ? -2.457 -7.403 -2.503 1.00 95.50 90 ARG A O 1
ATOM 673 N N . CYS A 1 91 ? -1.417 -8.686 -4.018 1.00 96.25 91 CYS A N 1
ATOM 674 C CA . CYS A 1 91 ? -0.790 -7.588 -4.734 1.00 96.25 91 CYS A CA 1
ATOM 675 C C . CYS A 1 91 ? -1.272 -7.508 -6.172 1.00 96.25 91 CYS A C 1
ATOM 677 O O . CYS A 1 91 ? -1.550 -8.521 -6.817 1.00 96.25 91 CYS A O 1
ATOM 679 N N . GLU A 1 92 ? -1.341 -6.283 -6.669 1.00 96.94 92 GLU A N 1
ATOM 680 C CA . GLU A 1 92 ? -1.436 -5.971 -8.088 1.00 96.94 92 GLU A CA 1
ATOM 681 C C . GLU A 1 92 ? -0.255 -5.088 -8.448 1.00 96.94 92 GLU A C 1
ATOM 683 O O . GLU A 1 92 ? 0.064 -4.149 -7.724 1.00 96.94 92 GLU A O 1
ATOM 688 N N . TRP A 1 93 ? 0.418 -5.408 -9.543 1.00 95.88 93 TRP A N 1
ATOM 689 C CA . TRP A 1 93 ? 1.574 -4.652 -9.994 1.00 95.88 93 TRP A CA 1
ATOM 690 C C . TRP A 1 93 ? 1.413 -4.250 -11.451 1.00 95.88 93 TRP A C 1
ATOM 692 O O . TRP A 1 93 ? 0.733 -4.924 -12.230 1.00 95.88 93 TRP A O 1
ATOM 702 N N . ARG A 1 94 ? 2.011 -3.112 -11.794 1.00 95.56 94 ARG A N 1
ATOM 703 C CA . ARG A 1 94 ? 1.974 -2.509 -13.124 1.00 95.56 94 ARG A CA 1
ATOM 704 C C . ARG A 1 94 ? 3.304 -1.844 -13.438 1.00 95.56 94 ARG A C 1
ATOM 706 O O . ARG A 1 94 ? 3.852 -1.140 -12.594 1.00 95.56 94 ARG A O 1
ATOM 713 N N . ILE A 1 95 ? 3.782 -2.035 -14.657 1.00 94.31 95 ILE A N 1
ATOM 714 C CA . ILE A 1 95 ? 4.972 -1.413 -15.223 1.00 94.31 95 ILE A CA 1
ATOM 715 C C . ILE A 1 95 ? 4.494 -0.626 -16.438 1.00 94.31 95 ILE A C 1
ATOM 717 O O . ILE A 1 95 ? 4.273 -1.201 -17.498 1.00 94.31 95 ILE A O 1
ATOM 721 N N . ASP A 1 96 ? 4.301 0.681 -16.270 1.00 92.25 96 ASP A N 1
ATOM 722 C CA . ASP A 1 96 ? 3.847 1.558 -17.350 1.00 92.25 96 ASP A CA 1
ATOM 723 C C . ASP A 1 96 ? 5.027 2.368 -17.917 1.00 92.25 96 ASP A C 1
ATOM 725 O O . ASP A 1 96 ? 5.969 2.738 -17.199 1.00 92.25 96 ASP A O 1
ATOM 729 N N . ARG A 1 97 ? 4.964 2.732 -19.199 1.00 88.56 97 ARG A N 1
ATOM 730 C CA . ARG A 1 97 ? 5.874 3.738 -19.767 1.00 88.56 97 ARG A CA 1
ATOM 731 C C . ARG A 1 97 ? 5.665 5.111 -1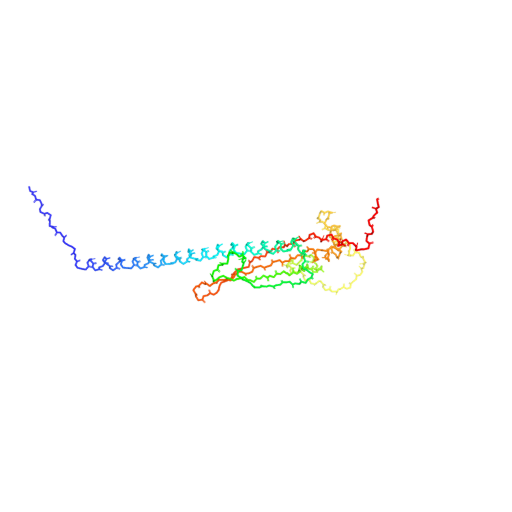9.120 1.00 88.56 97 ARG A C 1
ATOM 733 O O . ARG A 1 97 ? 4.534 5.553 -18.916 1.00 88.56 97 ARG A O 1
ATOM 740 N N . VAL A 1 98 ? 6.756 5.822 -18.824 1.00 88.06 98 VAL A N 1
ATOM 741 C CA . VAL A 1 98 ? 6.652 7.223 -18.396 1.00 88.06 98 VAL A CA 1
ATOM 742 C C . VAL A 1 98 ? 6.248 8.075 -19.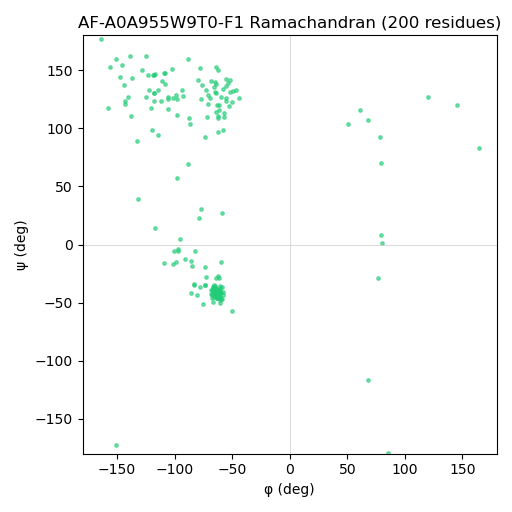591 1.00 88.06 98 VAL A C 1
ATOM 744 O O . VAL A 1 98 ? 6.884 8.007 -20.636 1.00 88.06 98 VAL A O 1
ATOM 747 N N . VAL A 1 99 ? 5.207 8.887 -19.418 1.00 83.06 99 VAL A N 1
ATOM 748 C CA . VAL A 1 99 ? 4.818 9.924 -20.376 1.00 83.06 99 VAL A CA 1
ATOM 749 C C . VAL A 1 99 ? 5.230 11.255 -19.781 1.00 83.06 99 VAL A C 1
ATOM 751 O O . VAL A 1 99 ? 4.727 11.643 -18.723 1.00 83.06 99 VAL A O 1
ATOM 754 N N . LEU A 1 100 ? 6.151 11.952 -20.440 1.00 79.06 100 LEU A N 1
ATOM 755 C CA . LEU A 1 100 ? 6.464 13.313 -20.042 1.00 79.06 100 LEU A CA 1
ATOM 756 C C . LEU A 1 100 ? 5.395 14.261 -20.600 1.00 79.06 100 LEU A C 1
ATOM 758 O O . LEU A 1 100 ? 4.942 14.075 -21.740 1.00 79.06 100 LEU A O 1
ATOM 762 N N . PRO A 1 101 ? 4.992 15.296 -19.837 1.00 79.38 101 PRO A N 1
ATOM 763 C CA . PRO A 1 101 ? 4.110 16.325 -20.368 1.00 79.38 101 PRO A CA 1
ATOM 764 C C . PRO A 1 101 ? 4.681 16.868 -21.687 1.00 79.38 101 PRO A C 1
ATOM 766 O O . PRO A 1 101 ? 5.893 16.949 -21.893 1.00 79.38 101 PRO A O 1
ATOM 769 N N . GLY A 1 102 ? 3.807 17.140 -22.654 1.00 70.56 102 GLY A N 1
ATOM 770 C CA . GLY A 1 102 ? 4.217 17.875 -23.848 1.00 70.56 102 GLY A CA 1
ATOM 771 C C . GLY A 1 102 ? 4.648 19.282 -23.456 1.00 70.56 102 GLY A C 1
ATOM 772 O O . GLY A 1 102 ? 4.161 19.811 -22.459 1.00 70.56 102 GLY A O 1
ATOM 773 N N . GLU A 1 103 ? 5.541 19.891 -24.233 1.00 63.00 103 GLU A N 1
ATOM 774 C CA . GLU A 1 103 ? 5.786 21.326 -24.135 1.00 63.00 103 GLU A CA 1
ATOM 775 C C . GLU A 1 103 ? 4.466 22.058 -24.389 1.00 63.00 103 GLU A C 1
ATOM 777 O O . GLU A 1 103 ? 3.995 22.206 -25.514 1.00 63.00 103 GLU A O 1
ATOM 782 N N . THR A 1 104 ? 3.807 22.462 -23.316 1.00 50.03 104 THR A N 1
ATOM 783 C CA . THR A 1 104 ? 2.810 23.519 -23.338 1.00 50.03 104 THR A CA 1
ATOM 784 C C . THR A 1 104 ? 3.164 24.417 -22.174 1.00 50.03 104 THR A C 1
ATOM 786 O O . THR A 1 104 ? 2.746 24.156 -21.058 1.00 50.03 104 THR A O 1
ATOM 789 N N . GLY A 1 105 ? 4.020 25.399 -22.468 1.00 44.00 105 GLY A N 1
ATOM 790 C CA . GLY A 1 105 ? 4.203 26.628 -21.700 1.00 44.00 105 GLY A CA 1
ATOM 791 C C . GLY A 1 105 ? 4.672 26.463 -20.258 1.00 44.00 105 GLY A C 1
ATOM 792 O O . GLY A 1 105 ? 3.946 25.994 -19.388 1.00 44.00 105 GLY A O 1
ATOM 793 N N . GLY A 1 106 ? 5.870 26.965 -19.970 1.00 45.28 106 GLY A N 1
ATOM 794 C CA . GLY A 1 106 ? 6.209 27.340 -18.606 1.00 45.28 106 GLY A CA 1
ATOM 795 C C . GLY A 1 106 ? 5.107 28.213 -17.989 1.00 45.28 106 GLY A C 1
ATOM 796 O O . GLY A 1 106 ? 4.643 29.170 -18.601 1.00 45.28 106 GLY A O 1
ATOM 797 N N . GLY A 1 107 ? 4.707 27.865 -16.767 1.00 41.69 107 GLY A N 1
ATOM 798 C CA . GLY A 1 107 ? 4.035 28.779 -15.848 1.00 41.69 107 GLY A CA 1
ATOM 799 C C . GLY A 1 107 ? 2.546 29.030 -16.079 1.00 41.69 107 GLY A C 1
ATOM 800 O O . GLY A 1 107 ? 2.151 30.163 -16.316 1.00 41.69 107 GLY A O 1
ATOM 801 N N . GLU A 1 108 ? 1.691 28.039 -15.825 1.00 43.25 108 GLU A N 1
ATOM 802 C CA . GLU A 1 108 ? 0.333 28.325 -15.334 1.00 43.25 108 GLU A CA 1
ATOM 803 C C . GLU A 1 108 ? 0.349 28.391 -13.798 1.00 43.25 108 GLU A C 1
ATOM 805 O O . GLU A 1 108 ? -0.152 27.524 -13.084 1.00 43.25 108 GLU A O 1
ATOM 810 N N . GLY A 1 109 ? 0.984 29.447 -13.283 1.00 38.75 109 GLY A N 1
ATOM 811 C CA . GLY A 1 109 ? 0.605 30.046 -12.009 1.00 38.75 109 GLY A CA 1
ATOM 812 C C . GLY A 1 109 ? -0.484 31.060 -12.323 1.00 38.75 109 GLY A C 1
ATOM 813 O O . GLY A 1 109 ? -0.201 32.094 -12.917 1.00 38.75 109 GLY A O 1
ATOM 814 N N . GLY A 1 110 ? -1.735 30.714 -12.025 1.00 48.62 110 GLY A N 1
ATOM 815 C CA . GLY A 1 110 ? -2.881 31.538 -12.376 1.00 48.62 110 GLY A CA 1
ATOM 816 C C . GLY A 1 110 ? -2.821 32.908 -11.717 1.00 48.62 110 GLY A C 1
ATOM 817 O O . GLY A 1 110 ? -2.957 32.990 -10.505 1.00 48.62 110 GLY A O 1
ATOM 818 N N . GLU A 1 111 ? -2.706 33.956 -12.527 1.00 38.69 111 GLU A N 1
ATOM 819 C CA . GLU A 1 111 ? -3.100 35.313 -12.178 1.00 38.69 111 GLU A CA 1
ATOM 820 C C . GLU A 1 111 ? -3.695 35.998 -13.413 1.00 38.69 111 GLU A C 1
ATOM 822 O O . GLU A 1 111 ? -3.119 36.110 -14.495 1.00 38.69 111 GLU A O 1
ATOM 827 N N . GLU A 1 112 ? -4.935 36.400 -13.207 1.00 47.59 112 GLU A N 1
ATOM 828 C CA . GLU A 1 112 ? -5.861 37.056 -14.105 1.00 47.59 112 GLU A CA 1
ATOM 829 C C . GLU A 1 112 ? -5.227 38.352 -14.628 1.00 47.59 112 GLU A C 1
ATOM 831 O O . GLU A 1 112 ? -5.076 39.328 -13.896 1.00 47.59 112 GLU A O 1
ATOM 836 N N . SER A 1 113 ? -4.854 38.399 -15.903 1.00 39.16 113 SER A N 1
ATOM 837 C CA . SER A 1 113 ? -4.485 39.658 -16.550 1.00 39.16 113 SER A CA 1
ATOM 838 C C . SER A 1 113 ? -5.092 39.701 -17.945 1.00 39.16 113 SER A C 1
ATOM 840 O O . SER A 1 113 ? -4.814 38.889 -18.823 1.00 39.16 113 SER A O 1
ATOM 842 N N . GLY A 1 114 ? -6.072 40.595 -18.071 1.00 36.16 114 GLY A N 1
ATOM 843 C CA . GLY A 1 114 ? -7.006 40.651 -19.181 1.00 36.16 114 GLY A CA 1
ATOM 844 C C . GLY A 1 114 ? -6.347 40.926 -20.527 1.00 36.16 114 GLY A C 1
ATOM 845 O O . GLY A 1 114 ? -5.355 41.644 -20.631 1.00 36.16 114 GLY A O 1
ATOM 846 N N . LEU A 1 115 ? -6.984 40.389 -21.566 1.00 43.78 115 LEU A N 1
ATOM 847 C CA . LEU A 1 115 ? -6.733 40.752 -22.952 1.00 43.78 115 LEU A CA 1
ATOM 848 C C . LEU A 1 115 ? -6.777 42.283 -23.116 1.00 43.78 115 LEU A C 1
ATOM 850 O O . LEU A 1 115 ? -7.831 42.876 -22.855 1.00 43.78 115 LEU A O 1
ATOM 854 N N . PRO A 1 116 ? -5.719 42.943 -23.620 1.00 40.16 116 PRO A N 1
ATOM 855 C CA . PRO A 1 116 ? -5.875 44.260 -24.199 1.00 40.16 116 PRO A CA 1
ATOM 856 C C . PRO A 1 116 ? -6.487 44.081 -25.585 1.00 40.16 116 PRO A C 1
ATOM 858 O O . PRO A 1 116 ? -5.998 43.321 -26.423 1.00 40.16 116 PRO A O 1
ATOM 861 N N . GLY A 1 117 ? -7.604 44.771 -25.786 1.00 35.97 117 GLY A N 1
ATOM 862 C CA . GLY A 1 117 ? -8.299 44.845 -27.054 1.00 35.97 117 GLY A CA 1
ATOM 863 C C . GLY A 1 117 ? -7.391 45.327 -28.180 1.00 35.97 117 GLY A C 1
ATOM 864 O O . GLY A 1 117 ? -6.552 46.210 -28.021 1.00 35.97 117 GLY A O 1
ATOM 865 N N . MET A 1 118 ? -7.630 44.715 -29.329 1.00 45.34 118 MET A N 1
ATOM 866 C CA . MET A 1 118 ? -7.124 45.068 -30.642 1.00 45.34 118 MET A CA 1
ATOM 867 C C . MET A 1 118 ? -7.517 46.517 -30.968 1.00 45.34 118 MET A C 1
ATOM 869 O O . MET A 1 118 ? -8.702 46.825 -31.099 1.00 45.34 118 MET A O 1
ATOM 873 N N . GLY A 1 119 ? -6.527 47.401 -31.050 1.00 34.09 119 GLY A N 1
ATOM 874 C CA . GLY A 1 119 ? -6.672 48.791 -31.463 1.00 34.09 119 GLY A CA 1
ATOM 875 C C . GLY A 1 119 ? -5.454 49.184 -32.285 1.00 34.09 119 GLY A C 1
ATOM 876 O O . GLY A 1 119 ? -4.325 48.982 -31.843 1.00 34.09 119 GLY A O 1
ATOM 877 N N . ASP A 1 120 ? -5.726 49.642 -33.499 1.00 44.50 120 ASP A N 1
ATOM 878 C CA . ASP A 1 120 ? -4.780 50.019 -34.540 1.00 44.50 120 ASP A CA 1
ATOM 879 C C . ASP A 1 120 ? -3.726 51.039 -34.077 1.00 44.50 120 ASP A C 1
ATOM 881 O O . ASP A 1 120 ? -4.043 51.967 -33.337 1.00 44.50 120 ASP A O 1
ATOM 885 N N . ASP A 1 121 ? -2.486 50.815 -34.528 1.00 35.00 121 ASP A N 1
ATOM 886 C CA . ASP A 1 121 ? -1.532 51.788 -35.092 1.00 35.00 121 ASP A CA 1
ATOM 887 C C . ASP A 1 121 ? -0.055 51.476 -34.740 1.00 35.00 121 ASP A C 1
ATOM 889 O O . ASP A 1 121 ? 0.369 51.442 -33.589 1.00 35.00 121 ASP A O 1
A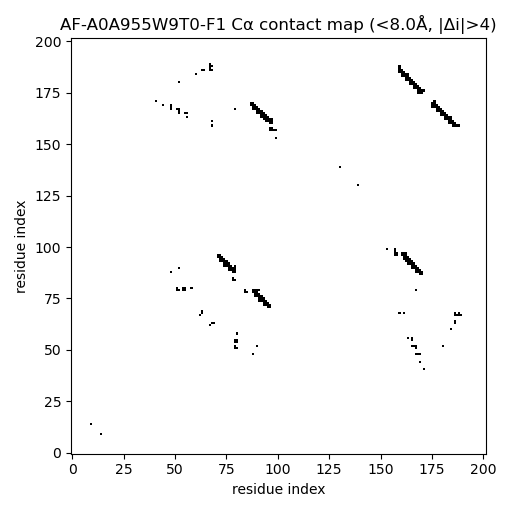TOM 893 N N . GLU A 1 122 ? 0.718 51.268 -35.815 1.00 37.25 122 GLU A N 1
ATOM 894 C CA . GLU A 1 122 ? 2.144 51.592 -35.998 1.00 37.25 122 GLU A CA 1
ATOM 895 C C . GLU A 1 122 ? 3.245 50.847 -35.188 1.00 37.25 122 GLU A C 1
ATOM 897 O O . GLU A 1 122 ? 3.577 51.175 -34.054 1.00 37.25 122 GLU A O 1
ATOM 902 N N . GLY A 1 123 ? 3.979 49.956 -35.885 1.00 34.69 123 GLY A N 1
ATOM 903 C CA . GLY A 1 123 ? 5.421 49.721 -35.657 1.00 34.69 123 GLY A CA 1
ATOM 904 C C . GLY A 1 123 ? 5.863 48.295 -35.246 1.00 34.69 123 GLY A C 1
ATOM 905 O O . GLY A 1 123 ? 5.409 47.788 -34.224 1.00 34.69 123 GLY A O 1
ATOM 906 N N . PRO A 1 124 ? 6.838 47.649 -35.933 1.00 40.53 124 PRO A N 1
ATOM 907 C CA . PRO A 1 124 ? 7.337 46.306 -35.587 1.00 40.53 124 PRO A CA 1
ATOM 908 C C . PRO A 1 124 ? 8.306 46.249 -34.380 1.00 40.53 124 PRO A C 1
ATOM 910 O O . PRO A 1 124 ? 9.190 45.398 -34.332 1.00 40.53 124 PRO A O 1
ATOM 913 N N . ALA A 1 125 ? 8.181 47.135 -33.390 1.00 44.31 125 ALA A N 1
ATOM 914 C CA . ALA A 1 125 ? 9.186 47.280 -32.327 1.00 44.31 125 ALA A CA 1
ATOM 915 C C . ALA A 1 125 ? 8.843 46.599 -30.986 1.00 44.31 125 ALA A C 1
ATOM 917 O O . ALA A 1 125 ? 9.687 46.571 -30.095 1.00 44.31 125 ALA A O 1
ATOM 918 N N . LEU A 1 126 ? 7.643 46.034 -30.816 1.00 42.03 126 LEU A N 1
ATOM 919 C CA . LEU A 1 126 ? 7.172 45.597 -29.491 1.00 42.03 126 LEU A CA 1
ATOM 920 C C . LEU A 1 126 ? 7.358 44.104 -29.177 1.00 42.03 126 LEU A C 1
ATOM 922 O O . LEU A 1 126 ? 7.179 43.710 -28.032 1.00 42.03 126 LEU A O 1
ATOM 926 N N . ALA A 1 127 ? 7.811 43.280 -30.126 1.00 49.78 127 ALA A N 1
ATOM 927 C CA . ALA A 1 127 ? 8.084 41.857 -29.868 1.00 49.78 127 ALA A CA 1
ATOM 928 C C . ALA A 1 127 ? 9.461 41.584 -29.219 1.00 49.78 127 ALA A C 1
ATOM 930 O O . ALA A 1 127 ? 9.758 40.448 -28.870 1.00 49.78 127 ALA A O 1
ATOM 931 N N . MET A 1 128 ? 10.310 42.607 -29.059 1.00 45.41 128 MET A N 1
ATOM 932 C CA . MET A 1 128 ? 11.646 42.472 -28.450 1.00 45.41 128 MET A CA 1
ATOM 933 C C . MET A 1 128 ? 11.676 42.896 -26.968 1.00 45.41 128 MET A C 1
ATOM 935 O O . MET A 1 128 ? 12.630 42.596 -26.256 1.00 45.41 128 MET A O 1
ATOM 939 N N . GLY A 1 129 ? 10.641 43.598 -26.490 1.00 45.16 129 GLY A N 1
ATOM 940 C CA . GLY A 1 129 ? 10.618 44.188 -25.145 1.00 45.16 129 GLY A CA 1
ATOM 941 C C . GLY A 1 129 ? 10.450 43.177 -24.010 1.00 45.16 129 GLY A C 1
ATOM 942 O O . GLY A 1 129 ? 10.970 43.407 -22.924 1.00 45.16 129 GLY A O 1
ATOM 943 N N . ASP A 1 130 ? 9.793 42.048 -24.277 1.00 46.66 130 ASP A N 1
ATOM 944 C CA . ASP A 1 130 ? 9.543 40.999 -23.276 1.00 46.66 130 ASP A CA 1
ATOM 945 C C . ASP A 1 130 ? 10.710 40.001 -23.151 1.00 46.66 130 ASP A C 1
ATOM 947 O O . ASP A 1 130 ? 10.833 39.280 -22.169 1.00 46.66 130 ASP A O 1
ATOM 951 N N . PHE A 1 131 ? 11.641 40.010 -24.112 1.00 46.97 131 PHE A N 1
ATOM 952 C CA . PHE A 1 131 ? 12.846 39.175 -24.063 1.00 46.97 131 PHE A CA 1
ATOM 953 C C . PHE A 1 131 ? 13.991 39.818 -23.256 1.00 46.97 131 PHE A C 1
ATOM 955 O O . PHE A 1 131 ? 14.923 39.130 -22.851 1.00 46.97 131 PHE A O 1
ATOM 962 N N . LEU A 1 132 ? 13.950 41.137 -23.016 1.00 50.66 132 LEU A N 1
ATOM 963 C CA . LEU A 1 132 ? 15.057 41.903 -22.409 1.00 50.66 132 LEU A CA 1
ATOM 964 C C . LEU A 1 132 ? 14.702 42.546 -21.052 1.00 50.66 132 LEU A C 1
ATOM 966 O O . LEU A 1 132 ? 15.425 43.410 -20.554 1.00 50.66 132 LEU A O 1
ATOM 970 N N . GLY A 1 133 ? 13.596 42.123 -20.438 1.00 43.44 133 GLY A N 1
ATOM 971 C CA . GLY A 1 133 ? 13.013 42.724 -19.239 1.00 43.44 133 GLY A CA 1
ATOM 972 C C . GLY A 1 133 ? 13.354 42.042 -17.910 1.00 43.44 133 GLY A C 1
ATOM 973 O O . GLY A 1 133 ? 12.446 41.694 -17.172 1.00 43.44 133 GLY A O 1
ATOM 974 N N . GLY A 1 134 ? 14.640 41.916 -17.567 1.00 44.19 134 GLY A N 1
ATOM 975 C CA . GLY A 1 134 ? 15.103 41.925 -16.168 1.00 44.19 134 GLY A CA 1
ATOM 976 C C . GLY A 1 134 ? 14.947 40.650 -15.323 1.00 44.19 134 GLY A C 1
ATOM 977 O O . GLY A 1 134 ? 14.002 40.513 -14.553 1.00 44.19 134 GLY A O 1
ATOM 978 N N . GLY A 1 135 ? 15.990 39.810 -15.316 1.00 45.00 135 GLY A N 1
ATOM 979 C CA . GLY A 1 135 ? 16.194 38.796 -14.273 1.00 45.00 135 GLY A CA 1
ATOM 980 C C . GLY A 1 135 ? 17.207 37.710 -14.643 1.00 45.00 135 GLY A C 1
ATOM 981 O O . GLY A 1 135 ? 16.812 36.635 -15.073 1.00 45.00 135 GLY A O 1
ATOM 982 N N . SER A 1 136 ? 18.504 37.990 -14.450 1.00 49.47 136 SER A N 1
ATOM 983 C CA . SER A 1 136 ? 19.666 37.096 -14.660 1.00 49.47 136 SER A CA 1
ATOM 984 C C . SER A 1 136 ? 19.735 36.389 -16.027 1.00 49.47 136 SER A C 1
ATOM 986 O O . SER A 1 136 ? 19.083 35.373 -16.244 1.00 49.47 136 SER A O 1
ATOM 988 N N . ASP A 1 137 ? 20.609 36.894 -16.905 1.00 52.88 137 ASP A N 1
ATOM 989 C CA . ASP A 1 137 ? 20.865 36.519 -18.315 1.00 52.88 137 ASP A CA 1
ATOM 990 C C . ASP A 1 137 ? 21.293 35.059 -18.608 1.00 52.88 137 ASP A C 1
ATOM 992 O O . ASP A 1 137 ? 21.964 34.773 -19.599 1.00 52.88 137 ASP A O 1
ATOM 996 N N . THR A 1 138 ? 20.910 34.095 -17.780 1.00 56.25 138 THR A N 1
ATOM 997 C CA . THR A 1 138 ? 21.028 32.665 -18.082 1.00 56.25 138 THR A CA 1
ATOM 998 C C . THR A 1 138 ? 19.676 32.009 -18.328 1.00 56.25 138 THR A C 1
ATOM 1000 O O . THR A 1 138 ? 19.650 30.922 -18.884 1.00 56.25 138 THR A O 1
ATOM 1003 N N . SER A 1 139 ? 18.562 32.641 -17.951 1.00 63.09 139 SER A N 1
ATOM 1004 C CA . SER A 1 139 ? 17.212 32.067 -18.033 1.00 63.09 139 SER A CA 1
ATOM 1005 C C . SER A 1 139 ? 16.661 32.032 -19.461 1.00 63.09 139 SER A C 1
ATOM 1007 O O . SER A 1 139 ? 16.315 30.957 -19.926 1.00 63.09 139 SER A O 1
ATOM 1009 N N . GLY A 1 140 ? 16.673 33.139 -20.213 1.00 69.31 140 GLY A N 1
ATOM 1010 C CA . GLY A 1 140 ? 16.102 33.175 -21.574 1.00 69.31 140 GLY A CA 1
ATOM 1011 C C . GLY A 1 140 ? 16.855 32.323 -22.609 1.00 69.31 140 GLY A C 1
ATOM 1012 O O . GLY A 1 140 ? 16.248 31.671 -23.458 1.00 69.31 140 GLY A O 1
ATOM 1013 N N . LEU A 1 141 ? 18.190 32.268 -22.513 1.00 74.69 141 LEU A N 1
ATOM 1014 C CA . LEU A 1 141 ? 19.006 31.368 -23.338 1.00 74.69 141 LEU A CA 1
ATOM 1015 C C . LEU A 1 141 ? 18.886 29.906 -22.886 1.00 74.69 141 LEU A C 1
ATOM 1017 O O . LEU A 1 141 ? 18.904 29.021 -23.738 1.00 74.69 141 LEU A O 1
ATOM 1021 N N . ALA A 1 142 ? 18.744 29.639 -21.582 1.00 72.44 142 ALA A N 1
ATOM 1022 C CA . ALA A 1 142 ? 18.494 28.285 -21.090 1.00 72.44 142 ALA A CA 1
ATOM 1023 C C . ALA A 1 142 ? 17.101 27.783 -21.485 1.00 72.44 142 ALA A C 1
ATOM 1025 O O . ALA A 1 142 ? 16.988 26.630 -21.875 1.00 72.44 142 ALA A O 1
ATOM 1026 N N . GLU A 1 143 ? 16.070 28.628 -21.457 1.00 74.38 143 GLU A N 1
ATOM 1027 C CA . GLU A 1 143 ? 14.706 28.288 -21.883 1.00 74.38 143 GLU A CA 1
ATOM 1028 C C . GLU A 1 143 ? 14.678 27.912 -23.371 1.00 74.38 143 GLU A C 1
ATOM 1030 O O . GLU A 1 143 ? 14.161 26.862 -23.747 1.00 74.38 143 GLU A O 1
ATOM 1035 N N . MET A 1 144 ? 15.343 28.706 -24.220 1.00 76.56 144 MET A N 1
ATOM 1036 C CA . MET A 1 144 ? 15.491 28.402 -25.646 1.00 76.56 144 MET A CA 1
ATOM 1037 C C . MET A 1 144 ? 16.339 27.140 -25.886 1.00 76.56 144 MET A C 1
ATOM 1039 O O . MET A 1 144 ? 16.018 26.336 -26.760 1.00 76.56 144 MET A O 1
ATOM 1043 N N . ALA A 1 145 ? 17.409 26.935 -25.110 1.00 76.00 145 ALA A N 1
ATOM 1044 C CA . ALA A 1 145 ? 18.243 25.736 -25.204 1.00 76.00 145 ALA A CA 1
ATOM 1045 C C . ALA A 1 145 ? 17.494 24.469 -24.759 1.00 76.00 145 ALA A C 1
ATOM 1047 O O . ALA A 1 145 ? 17.625 23.426 -25.399 1.00 76.00 145 ALA A O 1
ATOM 1048 N N . ILE A 1 146 ? 16.683 24.562 -23.702 1.00 78.75 146 ILE A N 1
ATOM 1049 C CA . ILE A 1 146 ? 15.810 23.483 -23.236 1.00 78.75 146 ILE A CA 1
ATOM 1050 C C . ILE A 1 146 ? 14.757 23.180 -24.301 1.00 78.75 146 ILE A C 1
ATOM 1052 O O . ILE A 1 146 ? 14.615 22.015 -24.648 1.00 78.75 146 ILE A O 1
ATOM 1056 N N . GLY A 1 147 ? 14.114 24.188 -24.897 1.00 78.06 147 GLY A N 1
ATOM 1057 C CA . GLY A 1 147 ? 13.117 23.981 -25.956 1.00 78.06 147 GLY A CA 1
ATOM 1058 C C . GLY A 1 147 ? 13.664 23.310 -27.223 1.00 78.06 147 GLY A C 1
ATOM 1059 O O . GLY A 1 147 ? 12.949 22.601 -27.924 1.00 78.06 147 GLY A O 1
ATOM 1060 N N . LEU A 1 148 ? 14.960 23.465 -27.518 1.00 80.50 148 LEU A N 1
ATOM 1061 C CA . LEU A 1 148 ? 15.614 22.738 -28.614 1.00 80.50 148 LEU A CA 1
ATOM 1062 C C . LEU A 1 148 ? 16.059 21.323 -28.211 1.00 80.50 148 LEU A C 1
ATOM 1064 O O . LEU A 1 148 ? 16.044 20.413 -29.040 1.00 80.50 148 LEU A O 1
ATOM 1068 N N . ALA A 1 149 ? 16.470 21.124 -26.956 1.00 79.56 149 ALA A N 1
ATOM 1069 C CA . ALA A 1 149 ? 16.974 19.842 -26.464 1.00 79.56 149 ALA A CA 1
ATOM 1070 C C . ALA A 1 149 ? 15.853 18.875 -26.046 1.00 79.56 149 ALA A C 1
ATOM 1072 O O . ALA A 1 149 ? 15.978 17.664 -26.230 1.00 79.56 149 ALA A O 1
ATOM 1073 N N . TYR A 1 150 ? 14.755 19.387 -25.495 1.00 82.06 150 TYR A N 1
ATOM 1074 C CA . TYR A 1 150 ? 13.681 18.598 -24.900 1.00 82.06 150 TYR A CA 1
ATOM 1075 C C . TYR A 1 150 ? 12.960 17.686 -25.904 1.00 82.06 150 TYR A C 1
ATOM 1077 O O . TYR A 1 150 ? 12.796 16.510 -25.585 1.00 82.06 150 TYR A O 1
ATOM 1085 N N . PRO A 1 151 ? 12.620 18.114 -27.137 1.00 84.75 151 PRO A N 1
ATOM 1086 C CA . PRO A 1 151 ? 12.026 17.224 -28.140 1.00 84.75 151 PRO A CA 1
ATOM 1087 C C . PRO A 1 151 ? 12.926 16.048 -28.537 1.00 84.75 151 PRO A C 1
ATOM 1089 O O . PRO A 1 151 ? 12.423 14.987 -28.899 1.00 84.75 151 PRO A O 1
ATOM 1092 N N . VAL A 1 152 ? 14.251 16.222 -28.458 1.00 84.06 152 VAL A N 1
ATOM 1093 C CA . VAL A 1 152 ? 15.231 15.159 -28.727 1.00 84.06 152 VAL A CA 1
ATOM 1094 C C . VAL A 1 152 ? 15.385 14.246 -27.511 1.00 84.06 152 VAL A C 1
ATOM 1096 O O . VAL A 1 152 ? 15.410 13.029 -27.656 1.00 84.06 152 VAL A O 1
ATOM 1099 N N . LEU A 1 153 ? 15.456 14.810 -26.302 1.00 83.31 153 LEU A N 1
ATOM 1100 C CA . LEU A 1 153 ? 15.642 14.051 -25.061 1.00 83.31 153 LEU A CA 1
ATOM 1101 C C . LEU A 1 153 ? 14.386 13.286 -24.631 1.00 83.31 153 LEU A C 1
ATOM 1103 O O . LEU A 1 153 ? 14.496 12.184 -24.098 1.00 83.31 153 LEU A O 1
ATOM 1107 N N . LYS A 1 154 ? 13.198 13.844 -24.871 1.00 83.56 154 LYS A N 1
ATOM 1108 C CA . LYS A 1 154 ? 11.908 13.272 -24.475 1.00 83.56 154 LYS A CA 1
ATOM 1109 C C . LYS A 1 154 ? 11.736 11.805 -24.895 1.00 83.56 154 LYS A C 1
ATOM 1111 O O . LYS A 1 154 ? 11.535 10.992 -23.995 1.00 83.56 154 LYS A O 1
ATOM 1116 N N . PRO A 1 155 ? 11.841 11.417 -26.183 1.00 83.94 155 PRO A N 1
ATOM 1117 C CA . PRO A 1 155 ? 11.663 10.020 -26.579 1.00 83.94 155 PRO A CA 1
ATOM 1118 C C . PRO A 1 155 ? 12.685 9.094 -25.908 1.00 83.94 155 PRO A C 1
ATOM 1120 O O . PRO A 1 155 ? 12.311 8.011 -25.470 1.00 83.94 155 PRO A O 1
ATOM 1123 N N . HIS A 1 156 ? 13.935 9.536 -25.736 1.00 83.31 156 HIS A N 1
ATOM 1124 C CA . HIS A 1 156 ? 14.961 8.748 -25.048 1.00 83.31 156 HIS A CA 1
ATOM 1125 C C . HIS A 1 156 ? 14.622 8.508 -23.572 1.00 83.31 156 HIS A C 1
ATOM 1127 O O . HIS A 1 156 ? 14.742 7.383 -23.093 1.00 83.31 156 HIS A O 1
ATOM 1133 N N . ILE A 1 157 ? 14.135 9.528 -22.861 1.00 84.25 157 ILE A N 1
ATOM 1134 C CA . ILE A 1 157 ? 13.721 9.390 -21.457 1.00 84.25 157 ILE A CA 1
ATOM 1135 C C . ILE A 1 157 ? 12.479 8.493 -21.351 1.00 84.25 157 ILE A C 1
ATOM 1137 O O . ILE A 1 157 ? 12.435 7.603 -20.505 1.00 84.25 157 ILE A O 1
ATOM 1141 N N . GLU A 1 158 ? 11.483 8.668 -22.223 1.00 84.81 158 GLU A N 1
ATOM 1142 C CA . GLU A 1 158 ? 10.278 7.827 -22.222 1.00 84.81 158 GLU A CA 1
ATOM 1143 C C . GLU A 1 158 ? 10.593 6.357 -22.543 1.00 84.81 158 GLU A C 1
ATOM 1145 O O . GLU A 1 158 ? 9.874 5.464 -22.104 1.00 84.81 158 GLU A O 1
ATOM 1150 N N . GLU A 1 159 ? 11.641 6.063 -23.318 1.00 84.25 159 GLU A N 1
ATOM 1151 C CA . GLU A 1 159 ? 12.087 4.687 -23.590 1.00 84.25 159 GLU A CA 1
ATOM 1152 C C . GLU A 1 159 ? 12.876 4.073 -22.435 1.00 84.25 159 GLU A C 1
ATOM 1154 O O . GLU A 1 159 ? 12.711 2.882 -22.168 1.00 84.25 159 GLU A O 1
ATOM 1159 N N . GLN A 1 160 ? 13.685 4.870 -21.737 1.00 85.31 160 GLN A N 1
ATOM 1160 C CA . GLN A 1 160 ? 14.608 4.396 -20.702 1.00 85.31 160 GLN A CA 1
ATOM 1161 C C . GLN A 1 160 ? 14.017 4.380 -19.292 1.00 85.31 160 GLN A C 1
ATOM 1163 O O . GLN A 1 160 ? 14.612 3.785 -18.395 1.00 85.31 160 GLN A O 1
ATOM 1168 N N . VAL A 1 161 ? 12.860 5.010 -19.078 1.00 89.88 161 VAL A N 1
ATOM 1169 C CA . VAL A 1 161 ? 12.210 5.063 -17.766 1.00 89.88 161 VAL A CA 1
ATOM 1170 C C . VAL A 1 161 ? 10.885 4.303 -17.794 1.00 89.88 161 VAL A C 1
ATOM 1172 O O . VAL A 1 161 ? 10.049 4.474 -18.689 1.00 89.88 161 VAL A O 1
ATOM 1175 N N . ARG A 1 162 ? 10.670 3.459 -16.784 1.00 92.00 162 ARG A N 1
ATOM 1176 C CA . ARG A 1 162 ? 9.371 2.839 -16.494 1.00 92.00 162 ARG A CA 1
ATOM 1177 C C . ARG A 1 162 ? 8.883 3.274 -15.122 1.00 92.00 162 ARG A C 1
ATOM 1179 O O . ARG A 1 162 ? 9.671 3.485 -14.200 1.00 92.00 162 ARG A O 1
ATOM 1186 N N . ARG A 1 163 ? 7.569 3.414 -14.994 1.00 93.94 163 ARG A N 1
ATOM 1187 C CA . ARG A 1 163 ? 6.881 3.644 -13.728 1.00 93.94 163 ARG A CA 1
ATOM 1188 C C . ARG A 1 163 ? 6.346 2.310 -13.231 1.00 93.94 163 ARG A C 1
ATOM 1190 O O . ARG A 1 163 ? 5.413 1.766 -13.813 1.00 93.94 163 ARG A O 1
ATOM 1197 N N . VAL A 1 164 ? 6.916 1.819 -12.142 1.00 95.25 164 VAL A N 1
ATOM 1198 C CA . VAL A 1 164 ? 6.456 0.622 -11.444 1.00 95.25 164 VAL A CA 1
ATOM 1199 C C . VAL A 1 164 ? 5.494 1.048 -10.345 1.00 95.25 164 VAL A C 1
ATOM 1201 O O . VAL A 1 164 ? 5.792 1.938 -9.549 1.00 95.25 164 VAL A O 1
ATOM 1204 N N . THR A 1 165 ? 4.316 0.442 -10.314 1.00 96.44 165 THR A N 1
ATOM 1205 C CA . THR A 1 165 ? 3.312 0.633 -9.265 1.00 96.44 165 THR A CA 1
ATOM 1206 C C . THR A 1 165 ? 2.952 -0.722 -8.686 1.00 96.44 165 THR A C 1
ATOM 1208 O O . THR A 1 165 ? 2.600 -1.629 -9.433 1.00 96.44 165 THR A O 1
ATOM 1211 N N . VAL A 1 166 ? 3.039 -0.856 -7.365 1.00 96.94 166 VAL A N 1
ATOM 1212 C CA . VAL A 1 166 ? 2.617 -2.050 -6.625 1.00 96.94 166 VAL A CA 1
ATOM 1213 C C . VAL A 1 166 ? 1.549 -1.633 -5.630 1.00 96.94 166 VAL A C 1
ATOM 1215 O O . VAL A 1 166 ? 1.822 -0.847 -4.726 1.00 96.94 166 VAL A O 1
ATOM 1218 N N . GLU A 1 167 ? 0.347 -2.171 -5.781 1.00 97.56 167 GLU A N 1
ATOM 1219 C CA . GLU A 1 167 ? -0.768 -1.976 -4.864 1.00 97.56 167 GLU A CA 1
ATOM 1220 C C . GLU A 1 167 ? -0.985 -3.236 -4.025 1.00 97.56 167 GLU A C 1
ATOM 1222 O O . GLU A 1 167 ? -1.146 -4.335 -4.556 1.00 97.56 167 GLU A O 1
ATOM 1227 N N . VAL A 1 168 ? -0.987 -3.074 -2.701 1.00 97.06 168 VAL A N 1
ATOM 1228 C CA . VAL A 1 168 ? -1.196 -4.166 -1.746 1.00 97.06 168 VAL A CA 1
ATOM 1229 C C . VAL A 1 168 ? -2.585 -4.056 -1.144 1.00 97.06 168 VAL A C 1
ATOM 1231 O O . VAL A 1 168 ? -2.923 -3.033 -0.556 1.00 97.06 168 VAL A O 1
ATOM 1234 N N . PHE A 1 169 ? -3.352 -5.136 -1.218 1.00 96.75 169 PHE A N 1
ATOM 1235 C CA . PHE A 1 169 ? -4.708 -5.272 -0.703 1.00 96.75 169 PHE A CA 1
ATOM 1236 C C . PHE A 1 169 ? -4.726 -6.178 0.525 1.00 96.75 169 PHE A C 1
ATOM 1238 O O . PHE A 1 169 ? -4.077 -7.225 0.543 1.00 96.75 169 PHE A O 1
ATOM 1245 N N . TRP A 1 170 ? -5.498 -5.801 1.542 1.00 95.81 170 TRP A N 1
ATOM 1246 C CA . TRP A 1 170 ? -5.788 -6.642 2.703 1.00 95.81 170 TRP A CA 1
ATOM 1247 C C . TRP A 1 170 ? -7.157 -6.318 3.301 1.00 95.81 170 TRP A C 1
ATOM 1249 O O . TRP A 1 170 ? -7.705 -5.230 3.125 1.00 95.81 170 TRP A O 1
ATOM 1259 N N . THR A 1 171 ? -7.714 -7.254 4.065 1.00 93.44 171 THR A N 1
ATOM 1260 C CA . THR A 1 171 ? -9.023 -7.080 4.711 1.00 93.44 171 THR A CA 1
ATOM 1261 C C . THR A 1 171 ? -8.887 -6.663 6.175 1.00 93.44 171 THR A C 1
ATOM 1263 O O . THR A 1 171 ? -8.215 -7.332 6.961 1.00 93.44 171 THR A O 1
ATOM 1266 N N . GLU A 1 172 ? -9.578 -5.595 6.573 1.00 91.25 172 GLU A N 1
ATOM 1267 C CA . GLU A 1 172 ? -9.725 -5.138 7.958 1.00 91.25 172 GLU A CA 1
ATOM 1268 C C . GLU A 1 172 ? -11.198 -5.276 8.388 1.00 91.25 172 GLU A C 1
ATOM 1270 O O . GLU A 1 172 ? -12.031 -4.399 8.149 1.00 91.25 172 GLU A O 1
ATOM 1275 N N . GLY A 1 173 ? -11.540 -6.405 9.017 1.00 87.25 173 GLY A N 1
ATOM 1276 C CA . GLY A 1 173 ? -12.933 -6.741 9.327 1.00 87.25 173 GLY A CA 1
ATOM 1277 C C . GLY A 1 173 ? -13.719 -7.032 8.048 1.00 87.25 173 GLY A C 1
ATOM 1278 O O . GLY A 1 173 ? -13.401 -7.982 7.344 1.00 87.25 173 GLY A O 1
ATOM 1279 N N . GLU A 1 174 ? -14.726 -6.211 7.750 1.00 88.31 174 GLU A N 1
ATOM 1280 C CA . GLU A 1 174 ? -15.523 -6.297 6.513 1.00 88.31 174 GLU A CA 1
ATOM 1281 C C . GLU A 1 174 ? -15.043 -5.324 5.424 1.00 88.31 174 GLU A C 1
ATOM 1283 O O . GLU A 1 174 ? -15.590 -5.295 4.327 1.00 88.31 174 GLU A O 1
ATOM 1288 N N . THR A 1 175 ? -14.051 -4.481 5.726 1.00 90.94 175 THR A N 1
ATOM 1289 C CA . THR A 1 175 ? -13.567 -3.449 4.804 1.00 90.94 175 THR A CA 1
ATOM 1290 C C . THR A 1 175 ? -12.272 -3.895 4.141 1.00 90.94 175 THR A C 1
ATOM 1292 O O . THR A 1 175 ? -11.307 -4.222 4.831 1.00 90.94 175 THR A O 1
ATOM 1295 N N . GLU A 1 176 ? -12.223 -3.869 2.812 1.00 93.81 176 GLU A N 1
ATOM 1296 C CA . GLU A 1 176 ? -10.965 -4.003 2.078 1.00 93.81 176 GLU A CA 1
ATOM 1297 C C . GLU A 1 176 ? -10.187 -2.684 2.140 1.00 93.81 176 GLU A C 1
ATOM 1299 O O . GLU A 1 176 ? -10.745 -1.586 2.055 1.00 93.81 176 GLU A O 1
ATOM 1304 N N . ARG A 1 177 ? -8.884 -2.796 2.359 1.00 94.94 177 ARG A N 1
ATOM 1305 C CA . ARG A 1 177 ? -7.936 -1.693 2.406 1.00 94.94 177 ARG A CA 1
ATOM 1306 C C . ARG A 1 177 ? -6.859 -1.957 1.373 1.00 94.94 177 ARG A C 1
ATOM 1308 O O . ARG A 1 177 ? -6.442 -3.100 1.205 1.00 94.94 177 ARG A O 1
ATOM 1315 N N . SER A 1 178 ? -6.366 -0.889 0.769 1.00 96.00 178 SER A N 1
ATOM 1316 C CA . SER A 1 178 ? -5.163 -0.944 -0.040 1.00 96.00 178 SER A CA 1
ATOM 1317 C C . SER A 1 178 ? -4.270 0.266 0.195 1.00 96.00 178 SER A C 1
ATOM 1319 O O . SER A 1 178 ? -4.690 1.272 0.782 1.00 96.00 178 SER A O 1
ATOM 1321 N N . PHE A 1 179 ? -3.013 0.134 -0.211 1.00 95.62 179 PHE A N 1
ATOM 1322 C CA . PHE A 1 179 ? -2.148 1.265 -0.519 1.00 95.62 179 PHE A CA 1
ATOM 1323 C C . PHE A 1 179 ? -1.219 0.887 -1.669 1.00 95.62 179 PHE A C 1
ATOM 1325 O O . PHE A 1 179 ? -0.883 -0.288 -1.844 1.00 95.62 179 PHE A O 1
ATOM 1332 N N . ASP A 1 180 ? -0.773 1.897 -2.403 1.00 95.50 180 ASP A N 1
ATOM 1333 C CA . ASP A 1 180 ? 0.146 1.779 -3.520 1.00 95.50 180 ASP A CA 1
ATOM 1334 C C . ASP A 1 180 ? 1.541 2.331 -3.191 1.00 95.50 180 ASP A C 1
ATOM 1336 O O . ASP A 1 180 ? 1.721 3.264 -2.404 1.00 95.50 180 ASP A O 1
ATOM 1340 N N . VAL A 1 181 ? 2.553 1.712 -3.794 1.00 95.88 181 VAL A N 1
ATOM 1341 C CA . VAL A 1 181 ? 3.933 2.195 -3.835 1.00 95.88 181 VAL A CA 1
ATOM 1342 C C . VAL A 1 181 ? 4.287 2.429 -5.289 1.00 95.88 181 VAL A C 1
ATOM 1344 O O . VAL A 1 181 ? 4.087 1.552 -6.128 1.00 95.88 181 VAL A O 1
ATOM 1347 N N . LEU A 1 182 ? 4.834 3.605 -5.574 1.00 95.75 182 LEU A N 1
ATOM 1348 C CA . LEU A 1 182 ? 5.235 4.014 -6.909 1.00 95.75 182 LEU A CA 1
ATOM 1349 C C . LEU A 1 182 ? 6.738 4.263 -6.932 1.00 95.75 182 LEU A C 1
ATOM 1351 O O . LEU A 1 182 ? 7.268 4.996 -6.095 1.00 95.75 182 LEU A O 1
ATOM 1355 N N . GLN A 1 183 ? 7.408 3.678 -7.917 1.00 93.88 183 GLN A N 1
ATOM 1356 C CA . GLN A 1 183 ? 8.832 3.847 -8.144 1.00 93.88 183 GLN A CA 1
ATOM 1357 C C . GLN A 1 183 ? 9.114 4.032 -9.633 1.00 93.88 183 GLN A C 1
ATOM 1359 O O . GLN A 1 183 ? 8.482 3.413 -10.485 1.00 93.88 183 GLN A O 1
ATOM 1364 N N . TYR A 1 184 ? 10.080 4.888 -9.949 1.00 92.50 184 TYR A N 1
ATOM 1365 C CA . TYR A 1 184 ? 10.611 5.009 -11.301 1.00 92.50 184 TYR A CA 1
ATOM 1366 C C . TYR A 1 184 ? 11.889 4.190 -11.399 1.00 92.50 184 TYR A C 1
ATOM 1368 O O . TYR A 1 184 ? 12.808 4.381 -10.601 1.00 92.50 184 TYR A O 1
ATOM 1376 N N . VAL A 1 185 ? 11.932 3.288 -12.370 1.00 90.50 185 VAL A N 1
ATOM 1377 C CA . VAL A 1 185 ? 13.096 2.451 -12.662 1.00 90.50 185 VAL A CA 1
ATOM 1378 C C . VAL A 1 185 ? 13.686 2.873 -13.998 1.00 90.50 185 VAL A C 1
ATOM 1380 O O . VAL A 1 185 ? 12.959 3.212 -14.936 1.00 90.50 185 VAL A O 1
ATOM 1383 N N . VAL A 1 186 ? 15.014 2.883 -14.060 1.00 88.62 186 VAL A N 1
ATOM 1384 C CA . VAL A 1 186 ? 15.776 3.250 -15.252 1.00 88.62 186 VAL A CA 1
ATOM 1385 C C . VAL A 1 186 ? 16.574 2.032 -15.672 1.00 88.62 186 VAL A C 1
ATOM 1387 O O . VAL A 1 186 ? 17.323 1.479 -14.871 1.00 88.62 186 VAL A O 1
ATOM 1390 N N . GLY A 1 187 ? 16.387 1.602 -16.912 1.00 75.75 187 GLY A N 1
ATOM 1391 C CA . GLY A 1 187 ? 17.149 0.502 -17.483 1.00 75.75 187 GLY A CA 1
ATOM 1392 C C . GLY A 1 187 ? 18.363 1.031 -18.226 1.00 75.75 187 GLY A C 1
ATOM 1393 O O . GLY A 1 187 ? 18.236 1.931 -19.058 1.00 75.75 187 GLY A O 1
ATOM 1394 N N . GLU A 1 188 ? 19.528 0.438 -17.982 1.00 63.75 188 GLU A N 1
ATOM 1395 C CA . GLU A 1 188 ? 20.598 0.472 -18.973 1.00 63.75 188 GLU A CA 1
ATOM 1396 C C . GLU A 1 188 ? 20.149 -0.405 -20.142 1.00 63.75 188 GLU A C 1
ATOM 1398 O O . GLU A 1 188 ? 19.715 -1.541 -19.959 1.00 63.75 188 GLU A O 1
ATOM 1403 N N . GLN A 1 189 ? 20.168 0.151 -21.350 1.00 56.44 189 GLN A N 1
ATOM 1404 C CA . GLN A 1 189 ? 19.795 -0.585 -22.550 1.00 56.44 189 GLN A CA 1
ATOM 1405 C C . GLN A 1 189 ? 20.665 -1.855 -22.615 1.00 56.44 189 GLN A C 1
ATOM 1407 O O . GLN A 1 189 ? 21.892 -1.715 -22.566 1.00 56.44 189 GLN A O 1
ATOM 1412 N N . PRO A 1 190 ? 20.090 -3.076 -22.682 1.00 50.31 190 PRO A N 1
ATOM 1413 C CA . PRO A 1 190 ? 20.910 -4.276 -22.766 1.00 50.31 190 PRO A CA 1
ATOM 1414 C C . PRO A 1 190 ? 21.844 -4.125 -23.973 1.00 50.31 190 PRO A C 1
ATOM 1416 O O . PRO A 1 190 ? 21.397 -3.625 -25.016 1.00 50.31 190 PRO A O 1
ATOM 1419 N N . PRO A 1 191 ? 23.139 -4.480 -23.848 1.00 46.72 191 PRO A N 1
ATOM 1420 C CA . PRO A 1 191 ? 24.049 -4.413 -24.980 1.00 46.72 191 PRO A CA 1
ATOM 1421 C C . PRO A 1 191 ? 23.404 -5.177 -26.130 1.00 46.72 191 PRO A C 1
ATOM 1423 O O . PRO A 1 191 ? 22.884 -6.276 -25.922 1.00 46.72 191 PRO A O 1
ATOM 1426 N N . ALA A 1 192 ? 23.382 -4.557 -27.315 1.00 51.19 192 ALA A N 1
ATOM 1427 C CA . ALA A 1 192 ? 22.835 -5.176 -28.513 1.00 51.19 192 ALA A CA 1
ATOM 1428 C C . ALA A 1 192 ? 23.329 -6.624 -28.578 1.00 51.19 192 ALA A C 1
ATOM 1430 O O . ALA A 1 192 ? 24.534 -6.863 -28.434 1.00 51.19 192 ALA A O 1
ATOM 1431 N N . ALA A 1 193 ? 22.394 -7.573 -28.706 1.00 55.50 193 ALA A N 1
ATOM 1432 C CA . ALA A 1 193 ? 22.732 -8.985 -28.799 1.00 55.50 193 ALA A CA 1
ATOM 1433 C C . ALA A 1 193 ? 23.881 -9.144 -29.809 1.00 55.50 193 ALA A C 1
ATOM 1435 O O . ALA A 1 193 ? 23.822 -8.509 -30.868 1.00 55.50 193 ALA A O 1
ATOM 1436 N N . PRO A 1 194 ? 24.942 -9.906 -29.481 1.00 57.72 194 PRO A N 1
ATOM 1437 C CA . PRO A 1 194 ? 26.069 -10.058 -30.384 1.00 57.72 194 PRO A CA 1
ATOM 1438 C C . PRO A 1 194 ? 25.543 -10.553 -31.727 1.00 57.72 194 PRO A C 1
ATOM 1440 O O . PRO A 1 194 ? 24.805 -11.538 -31.786 1.00 57.72 194 PRO A O 1
ATOM 1443 N N . ASP A 1 195 ? 25.889 -9.814 -32.778 1.00 64.94 195 ASP A N 1
ATOM 1444 C CA . ASP A 1 195 ? 25.496 -10.120 -34.144 1.00 64.94 195 ASP A CA 1
ATOM 1445 C C . ASP A 1 195 ? 25.903 -11.574 -34.445 1.00 64.94 195 ASP A C 1
ATOM 1447 O O . ASP A 1 195 ? 27.099 -11.891 -34.331 1.00 64.94 195 ASP A O 1
ATOM 1451 N N . PRO A 1 196 ? 24.960 -12.482 -34.769 1.00 61.06 196 PRO A N 1
ATOM 1452 C CA . PRO A 1 196 ? 25.284 -13.877 -35.065 1.00 61.06 196 PRO A CA 1
ATOM 1453 C C . PRO A 1 196 ? 26.246 -14.017 -36.255 1.00 61.06 196 PRO A C 1
ATOM 1455 O O . PRO A 1 196 ? 26.865 -15.070 -36.405 1.00 61.06 196 PRO A O 1
ATOM 1458 N N . ASP A 1 197 ? 26.421 -12.953 -37.048 1.00 60.94 197 ASP A N 1
ATOM 1459 C CA . ASP A 1 197 ? 27.334 -12.892 -38.189 1.00 60.94 197 ASP A CA 1
ATOM 1460 C C . ASP A 1 197 ? 28.717 -12.289 -37.857 1.00 60.94 197 ASP A C 1
ATOM 1462 O O . ASP A 1 197 ? 29.570 -12.142 -38.740 1.00 60.94 197 ASP A O 1
ATOM 1466 N N . SER A 1 198 ? 28.997 -11.970 -36.586 1.00 62.72 198 SER A N 1
ATOM 1467 C CA . SER A 1 198 ? 30.328 -11.518 -36.164 1.00 62.72 198 SER A CA 1
ATOM 1468 C C . SER A 1 198 ? 31.330 -12.683 -36.145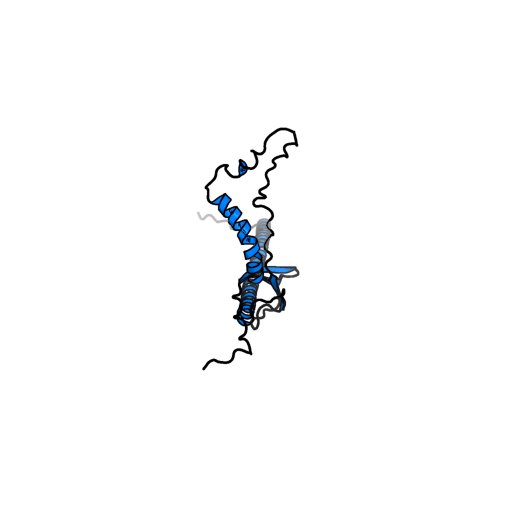 1.00 62.72 198 SER A C 1
ATOM 1470 O O . SER A 1 198 ? 31.484 -13.431 -35.181 1.00 62.72 198 SER A O 1
ATOM 1472 N N . VAL A 1 199 ? 32.032 -12.852 -37.267 1.00 62.28 199 VAL A N 1
ATOM 1473 C CA . VAL A 1 199 ? 33.156 -13.787 -37.398 1.00 62.28 199 VAL A CA 1
ATOM 1474 C C . VAL A 1 199 ? 34.243 -13.400 -36.384 1.00 62.28 199 VAL A C 1
ATOM 1476 O O . VAL A 1 199 ? 34.690 -12.251 -36.400 1.00 62.28 199 VAL A O 1
ATOM 1479 N N . PRO A 1 200 ? 34.722 -14.323 -35.528 1.00 58.00 200 PRO A N 1
ATOM 1480 C CA . PRO A 1 200 ? 35.832 -14.030 -34.635 1.00 58.00 200 PRO A CA 1
ATOM 1481 C C . PRO A 1 200 ? 37.086 -13.756 -35.474 1.00 58.00 200 PRO A C 1
ATOM 1483 O O . PRO A 1 200 ? 37.586 -14.636 -36.178 1.00 58.00 200 PRO A O 1
ATOM 1486 N N . THR A 1 201 ? 37.584 -12.521 -35.428 1.00 62.72 201 THR A N 1
ATOM 1487 C CA . THR A 1 201 ? 38.911 -12.183 -35.953 1.00 62.72 201 THR A CA 1
ATOM 1488 C C . THR A 1 201 ? 39.994 -12.891 -35.126 1.00 62.72 201 THR A C 1
ATOM 1490 O O . THR A 1 201 ? 39.873 -12.906 -33.899 1.00 62.72 201 THR A O 1
ATOM 1493 N N . PRO A 1 202 ? 41.009 -13.490 -35.778 1.00 62.56 202 PRO A N 1
ATOM 1494 C CA . PRO A 1 202 ? 42.061 -14.277 -35.130 1.00 62.56 202 PRO A CA 1
ATOM 1495 C C . PRO A 1 202 ? 43.021 -13.448 -34.270 1.00 62.56 202 PRO A C 1
ATOM 1497 O O . PRO A 1 202 ? 43.184 -12.237 -34.548 1.00 62.56 202 PRO A O 1
#

Radius of gyration: 34.74 Å; Cα contacts (8 Å, |Δi|>4): 160; chains: 1; bounding box: 69×70×117 Å

Secondary structure (DSSP, 8-state):
-------PPPPHHHHHHHHHHHHHHHHHHHHHHHHHHHHHHHHHHHHHHHHHHHHHHHHHHHHHHHH---SS-EEEEESSSTT---TTEEEEEEEEEP-PPP---S-------PPPP------TTTTSTTTSSSS-TTHHHHHHHHHHHHHHHHHHHHHHEEEEEEEEEEEETTEEEEEEEEEEEEPPPPP-PPPTT-----

Sequence (202 aa):
MTRRDARAGFTLLEVMVAVAILALSLTAIFSSQVGAMRTAARSRSISTASLLARCKMGEIEEQIANEGLPAIDDHGRDECCEGAEMRGFRCEWRIDRVVLPGETGGGEGGEESGLPGMGDDEGPALAMGDFLGGGSDTSGLAEMAIGLAYPVLKPHIEEQVRRVTVEVFWTEGETERSFDVLQYVVGEQPPAAPDPDSVPTP